Protein 6NG3 (pdb70)

Solvent-accessible surface area: 11512 Å² total; per-residue (Å²): 72,51,0,38,19,51,34,34,108,94,64,82,113,6,7,1,23,1,27,0,120,6,149,112,166,28,6,66,0,2,6,0,0,0,1,55,79,100,83,12,56,5,29,7,148,58,22,83,94,85,55,126,50,148,149,194,83,54,10,94,4,76,47,65,8,75,113,12,44,92,147,41,36,18,52,1,10,0,0,0,64,0,97,175,56,16,23,14,1,5,0,35,38,2,30,2,100,63,124,133,55,78,43,66,46,35,204,160,39,142,152,28,26,29,100,45,89,118,56,35,0,0,44,0,10,42,0,28,63,11,81,112,46,8,28,130,108,39,5,0,10,0,52,37,5,68,141,43,28,31,0,63,101,33,4,27,69,71,167,18,66,131,9,94,162,23,70,112,94,91,8,13,105,47,65,99,124,46,56,134,50,80,32,8,60,12,14,26,22,119,88,78,125,44,84,70,147,169,46,40,18,17,167

Foldseek 3Di:
DFWFWDWDCDQQKIKIKIKDFDDPVLQAQKKKFKAWPDPQPDDNVRGPDMDHDHPCTMDMDMDMDNHDDVVQFGKMWIKMAGPVQRKIFTYFIWGWQPPVIDIDRQVCEDPQWDDDVPDTAGFHHWQWEFPDQADRRTHTMTHGADPQFTGQGGGHHHHGHGADQADVVQQWDFPADDDRNDHTDIDGHPPWHADVPCSPGTD

B-factor: mean 73.21, std 22.14, range [35.59, 136.02]

InterPro domains:
  IPR001368 TNFR/NGFR cysteine-rich region [PF00020] (78-119)
  IPR001368 TNFR/NGFR cysteine-rich region [PS00652] (78-119)
  IPR001368 TNFR/NGFR cysteine-rich region [PS50050] (41-75)
  IPR001368 TNFR/NGFR cysteine-rich region [PS50050] (77-119)
  IPR001368 TNFR/NGFR cysteine-rich region [SM00208] (42-75)
  IPR001368 TNFR/NGFR cysteine-rich region [SM00208] (78-119)
  IPR001368 TNFR/NGFR cysteine-rich region [SM00208] (121-162)
  IPR022332 Tumour necrosis factor receptor 14 [PR01965] (1-15)
  IPR022332 Tumour necrosis factor receptor 14 [PR01965] (60-74)
  IPR022332 Tumour necrosis factor receptor 14 [PR01965] (82-96)
  IPR022332 Tumour necrosis factor receptor 14 [PR01965] (126-138)
  IPR034031 Tumor necrosis factor receptor 14/UL144, N-terminal [cd10582] (42-142)

GO terms:
  GO:0042130 negative regulation of T cell proliferation (P, IDA)
  GO:0048018 receptor ligand activity (F, IDA)
  GO:0005886 plasma membrane (C, IDA)
  GO:1905675 negative regulation of adaptive immune memory response (P, IDA)
  GO:0031295 T cell costimulation (P, IDA)
  GO:0005886 plasma membrane (C, EXP)
  GO:0005515 protein binding (F, IPI)
  GO:0005031 tumor necrosis factor receptor activity (F, TAS)
  GO:0006955 immune response (P, TAS)
  GO:0007166 cell surface receptor signaling pathway (P, TAS)
  GO:0005886 plasma membrane (C, TAS)
  GO:0002846 regulation of T cell tolerance induction to tumor cell (P, IDA)
  GO:0070372 regulation of ERK1 and ERK2 cascade (P, IDA)
  GO:0005886 plasma membrane (C, IPI)
  GO:0031625 ubiquitin protein ligase binding (F, IPI)
  GO:0019955 cytokine binding (F, IPI)

Structure (mmCIF, N/CA/C/O backbone):
data_6NG3
#
_entry.id   6NG3
#
_cell.length_a   87.930
_cell.length_b   87.930
_cell.length_c   157.698
_cell.angle_alpha   90.00
_cell.angle_beta   90.00
_cell.angle_gamma   90.00
#
_symmetry.space_group_name_H-M   'I 41 2 2'
#
loop_
_entity.id
_entity.type
_entity.pdbx_description
1 polymer 'CD160 antigen,Tumor necrosis factor receptor superfamily member 14'
2 branched beta-D-mannopyranose-(1-3)-beta-D-mannopyranose-(1-4)-2-acetamido-2-deoxy-beta-D-glucopyranose-(1-4)-2-acetamido-2-deoxy-beta-D-glucopyranose
3 branched 2-acetamido-2-deoxy-beta-D-glucopyranose-(1-4)-2-acetamido-2-deoxy-beta-D-glucopyranose
4 non-polymer 'MAGNESIUM ION'
#
loop_
_atom_site.group_PDB
_atom_site.id
_atom_site.type_symbol
_atom_site.label_atom_id
_atom_site.label_alt_id
_atom_site.label_comp_id
_atom_site.label_asym_id
_atom_site.label_entity_id
_atom_site.label_seq_id
_atom_site.pdbx_PDB_ins_code
_atom_site.Cartn_x
_atom_site.Cartn_y
_atom_site.Cartn_z
_atom_site.occupancy
_atom_site.B_iso_or_equiv
_atom_site.auth_seq_id
_atom_site.auth_comp_id
_atom_site.auth_asym_id
_atom_site.auth_atom_id
_atom_site.pdbx_PDB_model_num
ATOM 1 N N . ILE A 1 1 ? -47.014 -31.250 4.425 1.00 57.70 27 ILE A N 1
ATOM 2 C CA . ILE A 1 1 ? -46.359 -29.950 4.808 1.00 58.59 27 ILE A CA 1
ATOM 3 C C . ILE A 1 1 ? -47.023 -28.768 4.082 1.00 54.82 27 ILE A C 1
ATOM 4 O O . ILE A 1 1 ? -47.206 -28.785 2.871 1.00 48.92 27 ILE A O 1
ATOM 9 N N . ASN A 1 2 ? -47.414 -27.759 4.850 1.00 55.41 28 ASN A N 1
ATOM 10 C CA . ASN A 1 2 ? -47.947 -26.530 4.308 1.00 52.60 28 ASN A CA 1
ATOM 11 C C . ASN A 1 2 ? -47.814 -25.389 5.293 1.00 48.26 28 ASN A C 1
ATOM 12 O O . ASN A 1 2 ? -47.459 -25.597 6.435 1.00 48.20 28 ASN A O 1
ATOM 17 N N . ILE A 1 3 ? -48.108 -24.179 4.826 1.00 46.84 29 ILE A N 1
ATOM 18 C CA . ILE A 1 3 ? -48.083 -22.977 5.647 1.00 41.46 29 ILE A CA 1
ATOM 19 C C . ILE A 1 3 ? -49.237 -22.074 5.292 1.00 39.75 29 ILE A C 1
ATOM 20 O O . ILE A 1 3 ? -49.560 -21.905 4.139 1.00 37.45 29 ILE A O 1
ATOM 25 N N . THR A 1 4 ? -49.862 -21.485 6.301 1.00 43.39 30 THR A N 1
ATOM 26 C CA . THR A 1 4 ? -50.983 -20.579 6.070 1.00 48.66 30 THR A CA 1
ATOM 27 C C . THR A 1 4 ? -50.890 -19.459 7.056 1.00 49.96 30 THR A C 1
ATOM 28 O O . THR A 1 4 ? -50.325 -19.647 8.127 1.00 55.01 30 THR A O 1
ATOM 32 N N . SER A 1 5 ? -51.395 -18.297 6.643 1.00 52.07 31 SER A N 1
ATOM 33 C CA . SER A 1 5 ? -51.380 -17.041 7.413 1.00 55.79 31 SER A CA 1
ATOM 34 C C . SER A 1 5 ? -52.834 -16.630 7.639 1.00 58.19 31 SER A C 1
ATOM 35 O O . SER A 1 5 ? -53.678 -16.831 6.788 1.00 60.39 31 SER A O 1
ATOM 38 N N . SER A 1 6 ? -53.143 -16.052 8.781 1.00 62.65 32 SER A N 1
ATOM 39 C CA . SER A 1 6 ? -54.498 -15.566 9.022 1.00 63.50 32 SER A CA 1
ATOM 40 C C . SER A 1 6 ? -54.426 -14.594 10.167 1.00 66.54 32 SER A C 1
ATOM 41 O O . SER A 1 6 ? -53.353 -14.424 10.734 1.00 70.41 32 SER A O 1
ATOM 44 N N . ALA A 1 7 ? -55.546 -13.949 10.496 1.00 71.58 33 ALA A N 1
ATOM 45 C CA . ALA A 1 7 ? -55.564 -12.969 11.587 1.00 75.36 33 ALA A CA 1
ATOM 46 C C . ALA A 1 7 ? -56.861 -12.919 12.362 1.00 74.10 33 ALA A C 1
ATOM 47 O O . ALA A 1 7 ? -57.921 -13.243 11.843 1.00 77.49 33 A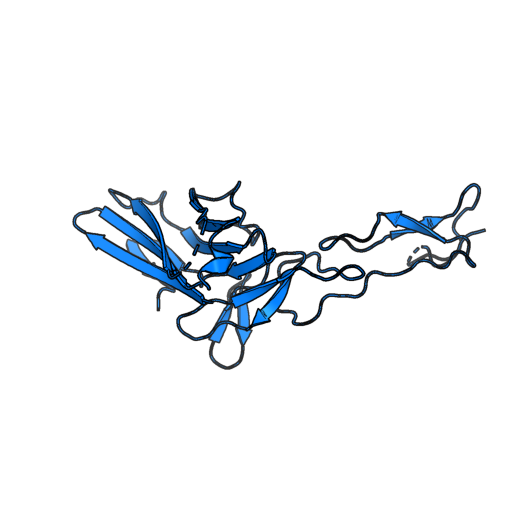LA A O 1
ATOM 49 N N . SER A 1 8 ? -56.744 -12.499 13.617 1.00 78.64 34 SER A N 1
ATOM 50 C CA . SER A 1 8 ? -57.867 -12.415 14.538 1.00 77.99 34 SER A CA 1
ATOM 51 C C . SER A 1 8 ? -57.752 -11.106 15.300 1.00 81.15 34 SER A C 1
ATOM 52 O O . SER A 1 8 ? -56.688 -10.780 15.847 1.00 72.83 34 SER A O 1
ATOM 55 N N . GLN A 1 9 ? -58.855 -10.370 15.312 1.00 90.19 35 GLN A N 1
ATOM 56 C CA . GLN A 1 9 ? -58.991 -9.133 16.059 1.00 98.68 35 GLN A CA 1
ATOM 57 C C . GLN A 1 9 ? -59.804 -9.504 17.293 1.00 96.54 35 GLN A C 1
ATOM 58 O O . GLN A 1 9 ? -60.867 -10.106 17.164 1.00 98.68 35 GLN A O 1
ATOM 64 N N . GLU A 1 10 ? -59.266 -9.204 18.477 1.00 103.72 36 GLU A N 1
ATOM 65 C CA . GLU A 1 10 ? -59.929 -9.478 19.766 1.00 108.12 36 GLU A CA 1
ATOM 66 C C . GLU A 1 10 ? -59.723 -8.279 20.694 1.00 112.00 36 GLU A C 1
ATOM 67 O O . GLU A 1 10 ? -58.625 -8.071 21.193 1.00 111.13 36 GLU A O 1
ATOM 73 N N . GLY A 1 11 ? -60.784 -7.505 20.930 1.00 109.07 37 GLY A N 1
ATOM 74 C CA . GLY A 1 11 ? -60.657 -6.188 21.566 1.00 100.54 37 GLY A CA 1
ATOM 75 C C . GLY A 1 11 ? -60.074 -5.218 20.547 1.00 100.28 37 GLY A C 1
ATOM 76 O O . GLY A 1 11 ? -60.399 -5.311 19.355 1.00 80.04 37 GLY A O 1
ATOM 77 N N . THR A 1 12 ? -59.233 -4.288 21.017 1.00 105.86 38 THR A N 1
ATOM 78 C CA . THR A 1 12 ? -58.376 -3.436 20.135 1.00 112.66 38 THR A CA 1
ATOM 79 C C . THR A 1 12 ? -57.134 -4.205 19.565 1.00 110.18 38 THR A C 1
ATOM 80 O O . THR A 1 12 ? -56.510 -3.778 18.554 1.00 88.72 38 THR A O 1
ATOM 84 N N . ARG A 1 13 ? -56.800 -5.324 20.236 1.00 106.45 39 ARG A N 1
ATOM 85 C CA . ARG A 1 13 ? -55.722 -6.249 19.849 1.00 98.94 39 ARG A CA 1
ATOM 86 C C . ARG A 1 13 ? -55.956 -6.813 18.464 1.00 91.32 39 ARG A C 1
ATOM 87 O O . ARG A 1 13 ? -57.099 -7.117 18.098 1.00 86.77 39 ARG A O 1
ATOM 95 N N . LEU A 1 14 ? -54.872 -6.938 17.705 1.00 76.97 40 LEU A N 1
ATOM 96 C CA . LEU A 1 14 ? -54.895 -7.677 16.466 1.00 73.29 40 LEU A CA 1
ATOM 97 C C . LEU A 1 14 ? -53.835 -8.772 16.524 1.00 72.29 40 LEU A C 1
ATOM 98 O O . LEU A 1 14 ? -52.651 -8.481 16.789 1.00 71.43 40 LEU A O 1
ATOM 103 N N . ASN A 1 15 ? -54.263 -10.015 16.263 1.00 62.17 41 ASN A N 1
ATOM 104 C CA . ASN A 1 15 ? -53.351 -11.161 16.222 1.00 59.68 41 ASN A CA 1
ATOM 105 C C . ASN A 1 15 ? -53.054 -11.660 14.834 1.00 53.13 41 ASN A C 1
ATOM 106 O O . ASN A 1 15 ? -53.956 -11.961 14.069 1.00 44.84 41 ASN A O 1
ATOM 111 N N . LEU A 1 16 ? -51.771 -11.721 14.511 1.00 53.74 42 LEU A N 1
ATOM 112 C CA . LEU A 1 16 ? -51.320 -12.280 13.237 1.00 54.34 42 LEU A CA 1
ATOM 113 C C . LEU A 1 16 ? -50.821 -13.708 13.479 1.00 52.95 42 LEU A C 1
ATOM 114 O O . LEU A 1 16 ? -49.994 -13.957 14.351 1.00 52.09 42 LEU A O 1
ATOM 119 N N . ILE A 1 17 ? -51.329 -14.637 12.689 1.00 54.06 43 ILE A N 1
ATOM 120 C CA . ILE A 1 17 ? -51.148 -16.063 12.931 1.00 53.01 43 ILE A CA 1
ATOM 121 C C . ILE A 1 17 ? -50.489 -16.755 11.717 1.00 49.03 43 ILE A C 1
ATOM 122 O O . ILE A 1 17 ? -51.031 -16.741 10.611 1.00 45.42 43 ILE A O 1
ATOM 127 N N . CYS A 1 18 ? -49.307 -17.318 11.938 1.00 43.44 44 CYS A N 1
ATOM 128 C CA . CYS A 1 18 ? -48.656 -18.174 10.966 1.00 47.89 44 CYS A CA 1
ATOM 129 C C . CYS A 1 18 ? -48.830 -19.643 11.415 1.00 43.69 44 CYS A C 1
ATOM 130 O O . CYS A 1 18 ? -48.458 -19.994 12.517 1.00 39.55 44 CYS A O 1
ATOM 133 N N . THR A 1 19 ? -49.419 -20.486 10.578 1.00 40.99 45 THR A N 1
ATOM 134 C CA . THR A 1 19 ? -49.750 -21.869 10.965 1.00 42.51 45 THR A CA 1
ATOM 135 C C . THR A 1 19 ? -49.073 -22.846 10.033 1.00 39.43 45 THR A C 1
ATOM 136 O O . THR A 1 19 ? -49.238 -22.758 8.842 1.00 36.55 45 THR A O 1
ATOM 140 N N . VAL A 1 20 ? -48.343 -23.809 10.556 1.00 42.63 46 VAL A N 1
ATOM 141 C CA . VAL A 1 20 ? -47.621 -24.727 9.669 1.00 46.89 46 VAL A CA 1
ATOM 142 C C . VAL A 1 20 ? -47.866 -26.156 10.040 1.00 44.04 46 VAL A C 1
ATOM 143 O O . VAL A 1 20 ? -47.603 -26.541 11.150 1.00 50.77 46 VAL A O 1
ATOM 147 N N . TRP A 1 21 ? -48.297 -26.951 9.088 1.00 46.65 47 TRP A N 1
ATOM 148 C CA . TRP A 1 21 ? -48.439 -28.400 9.281 1.00 50.52 47 TRP A CA 1
ATOM 149 C C . TRP A 1 21 ? -47.206 -29.057 8.758 1.00 52.05 47 TRP A C 1
ATOM 150 O O . TRP A 1 21 ? -46.811 -28.761 7.666 1.00 53.20 47 TRP A O 1
ATOM 161 N N . HIS A 1 22 ? -46.565 -29.905 9.550 1.00 59.10 48 HIS A N 1
ATOM 162 C CA . HIS A 1 22 ? -45.327 -30.596 9.121 1.00 62.83 48 HIS A CA 1
ATOM 163 C C . HIS A 1 22 ? -45.280 -31.984 9.723 1.00 64.88 48 HIS A C 1
ATOM 164 O O . HIS A 1 22 ? -45.841 -32.219 10.779 1.00 61.20 48 HIS A O 1
ATOM 171 N N . LYS A 1 23 ? -44.587 -32.891 9.053 1.00 74.38 49 LYS A N 1
ATOM 172 C CA . LYS A 1 23 ? -44.496 -34.266 9.522 1.00 81.77 49 LYS A CA 1
ATOM 173 C C . LYS A 1 23 ? -43.769 -34.297 10.840 1.00 82.93 49 LYS A C 1
ATOM 174 O O . LYS A 1 23 ? -42.777 -33.632 11.008 1.00 72.32 49 LYS A O 1
ATOM 180 N N . LYS A 1 24 ? -44.294 -35.085 11.765 1.00 91.71 50 LYS A N 1
ATOM 181 C CA . LYS A 1 24 ? -43.919 -35.028 13.185 1.00 92.31 50 LYS A CA 1
ATOM 182 C C . LYS A 1 24 ? -42.449 -35.195 13.443 1.00 93.27 50 LYS A C 1
ATOM 183 O O . LYS A 1 24 ? -41.911 -34.582 14.366 1.00 82.51 50 LYS A O 1
ATOM 189 N N . GLU A 1 25 ? -41.806 -36.049 12.653 1.00 103.30 51 GLU A N 1
ATOM 190 C CA . GLU A 1 25 ? -40.386 -36.310 12.859 1.00 108.77 51 GLU A CA 1
ATOM 191 C C . GLU A 1 25 ? -39.523 -35.297 12.073 1.00 96.37 51 GLU A C 1
ATOM 192 O O . GLU A 1 25 ? -38.312 -35.361 12.066 1.00 91.11 51 GLU A O 1
ATOM 198 N N . GLU A 1 26 ? -40.183 -34.326 11.466 1.00 97.30 52 GLU A N 1
ATOM 199 C CA . GLU A 1 26 ? -39.563 -33.100 10.978 1.00 94.68 52 GLU A CA 1
ATOM 200 C C . GLU A 1 26 ? -39.544 -32.005 12.041 1.00 94.67 52 GLU A C 1
ATOM 201 O O . GLU A 1 26 ? -38.888 -30.986 11.871 1.00 93.38 52 GLU A O 1
ATOM 207 N N . ALA A 1 27 ? -40.290 -32.190 13.122 1.00 103.41 53 ALA A N 1
ATOM 208 C CA . ALA A 1 27 ? -40.503 -31.124 14.100 1.00 104.14 53 ALA A CA 1
ATOM 209 C C . ALA A 1 27 ? -39.216 -30.663 14.736 1.00 104.08 53 ALA A C 1
ATOM 210 O O . ALA A 1 27 ? -39.010 -29.466 14.932 1.00 105.70 53 ALA A O 1
ATOM 212 N N . GLU A 1 28 ? -38.360 -31.615 15.071 1.00 99.01 54 GLU A N 1
ATOM 213 C CA . GLU A 1 28 ? -37.080 -31.278 15.644 1.00 93.33 54 GLU A CA 1
ATOM 214 C C . GLU A 1 28 ? -36.353 -30.432 14.568 1.00 97.16 54 GLU A C 1
ATOM 215 O O . GLU A 1 28 ? -36.382 -30.786 13.385 1.00 109.16 54 GLU A O 1
ATOM 221 N N . GLY A 1 29 ? -35.739 -29.314 14.969 1.00 88.75 55 GLY A N 1
ATOM 222 C CA . GLY A 1 29 ? -35.078 -28.389 14.024 1.00 85.98 55 GLY A CA 1
ATOM 223 C C . GLY A 1 29 ? -35.901 -27.259 13.385 1.00 79.75 55 GLY A C 1
ATOM 224 O O . GLY A 1 29 ? -35.329 -26.381 12.716 1.00 78.80 55 GLY A O 1
ATOM 225 N N . PHE A 1 30 ? -37.218 -27.247 13.625 1.00 69.07 56 PHE A N 1
ATOM 226 C CA . PHE A 1 30 ? -38.175 -26.381 12.904 1.00 58.53 56 PHE A CA 1
ATOM 227 C C . PHE A 1 30 ? -38.350 -24.932 13.412 1.00 49.46 56 PHE A C 1
ATOM 228 O O . PHE A 1 30 ? -38.564 -24.686 14.576 1.00 46.71 56 PHE A O 1
ATOM 236 N N . VAL A 1 31 ? -38.287 -23.984 12.497 1.00 44.07 57 VAL A N 1
ATOM 237 C CA . VAL A 1 31 ? -38.477 -22.589 12.813 1.00 44.05 57 VAL A CA 1
ATOM 238 C C . VAL A 1 31 ? -39.587 -21.973 11.985 1.00 41.22 57 VAL A C 1
ATOM 239 O O . VAL A 1 31 ? -39.701 -22.237 10.813 1.00 41.21 57 VAL A O 1
ATOM 243 N N . VAL A 1 32 ? -40.388 -21.135 12.610 1.00 40.51 58 VAL A N 1
ATOM 244 C CA . VAL A 1 32 ? -41.410 -20.380 11.912 1.00 43.56 58 VAL A CA 1
ATOM 245 C C . VAL A 1 32 ? -41.175 -18.945 12.324 1.00 44.00 58 VAL A C 1
ATOM 246 O O . VAL A 1 32 ? -40.770 -18.688 13.433 1.00 47.75 58 VAL A O 1
ATOM 250 N N . PHE A 1 33 ? -41.339 -18.011 11.407 1.00 45.18 59 PHE A N 1
ATOM 251 C CA . PHE A 1 33 ? -40.934 -16.633 11.675 1.00 46.82 59 PHE A CA 1
ATOM 252 C C . PHE A 1 33 ? -41.691 -15.669 10.761 1.00 46.86 59 PHE A C 1
ATOM 253 O O . PHE A 1 33 ? -41.915 -15.940 9.591 1.00 47.06 59 PHE A O 1
ATOM 261 N N . LEU A 1 34 ? -42.102 -14.551 11.337 1.00 48.24 60 LEU A N 1
ATOM 262 C CA . LEU A 1 34 ? -42.891 -13.543 10.651 1.00 48.99 60 LEU A CA 1
ATOM 263 C C . LEU A 1 34 ? -41.973 -12.372 10.411 1.00 49.95 60 LEU A C 1
ATOM 264 O O . LEU A 1 34 ? -41.329 -11.878 11.347 1.00 50.76 60 LEU A O 1
ATOM 269 N N . CYS A 1 35 ? -41.877 -11.929 9.168 1.00 50.94 61 CYS A N 1
ATOM 270 C CA . CYS A 1 35 ? -41.151 -10.706 8.916 1.00 53.74 61 CYS A CA 1
ATOM 271 C C . CYS A 1 35 ? -42.039 -9.689 8.276 1.00 56.26 61 CYS A C 1
ATOM 272 O O . CYS A 1 35 ? -43.039 -10.030 7.670 1.00 53.01 61 CYS A O 1
ATOM 275 N N . LYS A 1 36 ? -41.647 -8.420 8.441 1.00 68.96 62 LYS A N 1
ATOM 276 C CA . LYS A 1 36 ? -42.385 -7.257 7.919 1.00 63.61 62 LYS A CA 1
ATOM 277 C C . LYS A 1 36 ? -41.504 -6.446 6.993 1.00 58.58 62 LYS A C 1
ATOM 278 O O . LYS A 1 36 ? -40.404 -6.092 7.363 1.00 64.02 62 LYS A O 1
ATOM 284 N N . ASP A 1 37 ? -42.020 -6.163 5.798 1.00 64.19 63 ASP A N 1
ATOM 285 C CA . ASP A 1 37 ? -41.360 -5.355 4.753 1.00 63.79 63 ASP A CA 1
ATOM 286 C C . ASP A 1 37 ? -39.928 -5.776 4.484 1.00 69.51 63 ASP A C 1
ATOM 287 O O . ASP A 1 37 ? -39.012 -4.956 4.486 1.00 72.78 63 ASP A O 1
ATOM 292 N N . ARG A 1 38 ? -39.732 -7.066 4.268 1.00 76.87 64 ARG A N 1
ATOM 293 C CA . ARG A 1 38 ? -38.465 -7.520 3.754 1.00 85.88 64 ARG A CA 1
ATOM 294 C C . ARG A 1 38 ? -38.454 -7.331 2.241 1.00 97.29 64 ARG A C 1
ATOM 295 O O . ARG A 1 38 ? -39.467 -7.011 1.610 1.00 94.14 64 ARG A O 1
ATOM 303 N N . SER A 1 39 ? -37.270 -7.517 1.682 1.00 112.57 65 SER A N 1
ATOM 304 C CA . SER A 1 39 ? -37.059 -7.572 0.244 1.00 110.74 65 SER A CA 1
ATOM 305 C C . SER A 1 39 ? -36.762 -9.043 -0.129 1.00 119.24 65 SER A C 1
ATOM 306 O O . SER A 1 39 ? -35.770 -9.334 -0.792 1.00 125.18 65 SER A O 1
ATOM 309 N N . GLY A 1 40 ? -37.619 -9.968 0.324 1.00 115.81 66 GLY A N 1
ATOM 310 C CA . GLY A 1 40 ? -37.435 -11.415 0.075 1.00 115.37 66 GLY A CA 1
ATOM 311 C C . GLY A 1 40 ? -36.277 -12.093 0.790 1.00 111.62 66 GLY A C 1
ATOM 312 O O . GLY A 1 40 ? -35.820 -13.184 0.427 1.00 103.88 66 GLY A O 1
ATOM 313 N N . ASP A 1 41 ? -35.809 -11.447 1.831 1.00 113.10 67 ASP A N 1
ATOM 314 C CA . ASP A 1 41 ? -34.769 -12.002 2.653 1.00 115.81 67 ASP A CA 1
ATOM 315 C C . ASP A 1 41 ? -35.386 -12.027 4.027 1.00 105.04 67 ASP A C 1
ATOM 316 O O . ASP A 1 41 ? -34.870 -11.421 4.972 1.00 111.53 67 ASP A O 1
ATOM 321 N N . CYS A 1 42 ? -36.535 -12.704 4.117 1.00 83.85 68 CYS A N 1
ATOM 322 C CA . CYS A 1 42 ? -37.015 -13.124 5.406 1.00 82.88 68 CYS A CA 1
ATOM 323 C C . CYS A 1 42 ? -36.019 -14.101 5.937 1.00 71.06 68 CYS A C 1
ATOM 324 O O . CYS A 1 42 ? -35.735 -15.091 5.288 1.00 71.58 68 CYS A O 1
ATOM 327 N N . SER A 1 43 ? -35.448 -13.801 7.084 1.00 62.03 69 SER A N 1
ATOM 328 C CA . SER A 1 43 ? -34.720 -14.799 7.809 1.00 61.77 69 SER A CA 1
ATOM 329 C C . SER A 1 43 ? -35.184 -14.709 9.239 1.00 54.11 69 SER A C 1
ATOM 330 O O . SER A 1 43 ? -35.783 -13.718 9.633 1.00 51.36 69 SER A O 1
ATOM 333 N N . PRO A 1 44 ? -34.931 -15.748 10.026 1.00 54.38 70 PRO A N 1
ATOM 334 C CA . PRO A 1 44 ? -35.178 -15.611 11.454 1.00 56.94 70 PRO A CA 1
ATOM 335 C C . PRO A 1 44 ? -34.533 -14.399 12.067 1.00 58.38 70 PRO A C 1
ATOM 336 O O . PRO A 1 44 ? -35.194 -13.650 12.786 1.00 64.12 70 PRO A O 1
ATOM 340 N N . GLU A 1 45 ? -33.287 -14.160 11.693 1.00 65.16 71 GLU A N 1
ATOM 341 C CA . GLU A 1 45 ? -32.502 -13.054 12.238 1.00 70.62 71 GLU A CA 1
ATOM 342 C C . GLU A 1 45 ? -33.122 -11.697 11.963 1.00 68.91 71 GLU A C 1
ATOM 343 O O . GLU A 1 45 ? -32.860 -10.746 12.697 1.00 73.82 71 GLU A O 1
ATOM 349 N N . THR A 1 46 ? -33.937 -11.613 10.914 1.00 65.77 72 THR A N 1
ATOM 350 C CA . THR A 1 46 ? -34.599 -10.374 10.530 1.00 62.50 72 THR A CA 1
ATOM 351 C C . THR A 1 46 ? -36.101 -10.330 10.843 1.00 56.70 72 THR A C 1
ATOM 352 O O . THR A 1 46 ? -36.775 -9.358 10.497 1.00 52.68 72 THR A O 1
ATOM 356 N N . SER A 1 47 ? -36.611 -11.333 11.552 1.00 51.93 73 SER A N 1
ATOM 357 C CA . SER A 1 47 ? -38.057 -11.470 11.744 1.00 52.40 73 SER A CA 1
ATOM 358 C C . SER A 1 47 ? -38.554 -10.622 12.919 1.00 53.10 73 SER A C 1
ATOM 359 O O . SER A 1 47 ? -37.790 -10.310 13.833 1.00 61.09 73 SER A O 1
ATOM 362 N N . LEU A 1 48 ? -39.812 -10.206 12.862 1.00 51.68 74 LEU A N 1
ATOM 363 C CA . LEU A 1 48 ? -40.454 -9.553 13.986 1.00 51.18 74 LEU A CA 1
ATOM 364 C C . LEU A 1 48 ? -40.411 -10.490 15.186 1.00 53.97 74 LEU A C 1
ATOM 365 O O . LEU A 1 48 ? -39.930 -10.131 16.258 1.00 54.54 74 LEU A O 1
ATOM 370 N N . LYS A 1 49 ? -40.891 -11.708 14.975 1.00 58.91 75 LYS A N 1
ATOM 371 C CA . LYS A 1 49 ? -40.905 -12.741 15.996 1.00 57.07 75 LYS A CA 1
ATOM 372 C C . LYS A 1 49 ? -40.468 -14.034 15.338 1.00 55.18 75 LYS A C 1
ATOM 373 O O . LYS A 1 49 ? -40.502 -14.142 14.125 1.00 56.08 75 LYS A O 1
ATOM 379 N N . GLN A 1 50 ? -40.023 -14.988 16.146 1.00 53.93 76 GLN A N 1
ATOM 380 C CA . GLN A 1 50 ? -39.755 -16.348 15.691 1.00 54.85 76 GLN A CA 1
ATOM 381 C C . GLN A 1 50 ? -39.934 -17.357 16.792 1.00 52.25 76 GLN A C 1
ATOM 382 O O . GLN A 1 50 ? -39.862 -17.038 17.974 1.00 53.96 76 GLN A O 1
ATOM 388 N N . LEU A 1 51 ? -40.109 -18.595 16.357 1.00 50.46 77 LEU A N 1
ATOM 389 C CA . LEU A 1 51 ? -40.478 -19.710 17.196 1.00 50.66 77 LEU A CA 1
ATOM 390 C C . LEU A 1 51 ? -39.637 -20.878 16.751 1.00 51.56 77 LEU A C 1
ATOM 391 O O . LEU A 1 51 ? -39.666 -21.186 15.569 1.00 58.64 77 LEU A O 1
ATOM 396 N N . ARG A 1 52 ? -38.888 -21.507 17.659 1.00 48.81 78 ARG A N 1
ATOM 397 C CA . ARG A 1 52 ? -38.018 -22.632 17.309 1.00 54.70 78 ARG A CA 1
ATOM 398 C C . ARG A 1 52 ? -38.369 -23.854 18.144 1.00 55.39 78 ARG A C 1
ATOM 399 O O . ARG A 1 52 ? -38.545 -23.750 19.344 1.00 53.55 78 ARG A O 1
ATOM 407 N N . LEU A 1 53 ? -38.453 -25.027 17.515 1.00 61.68 79 LEU A N 1
ATOM 408 C CA . LEU A 1 53 ? -38.927 -26.219 18.233 1.00 66.32 79 LEU A CA 1
ATOM 409 C C . LEU A 1 53 ? -38.095 -27.432 18.055 1.00 67.19 79 LEU A C 1
ATOM 410 O O . LEU A 1 53 ? -37.475 -27.620 17.021 1.00 69.91 79 LEU A O 1
ATOM 415 N N . LYS A 1 54 ? -38.155 -28.272 19.085 1.00 69.23 80 LYS A N 1
ATOM 416 C CA . LYS A 1 54 ? -37.508 -29.556 19.112 1.00 68.22 80 LYS A CA 1
ATOM 417 C C . LYS A 1 54 ? -38.446 -30.524 19.776 1.00 69.92 80 LYS A C 1
ATOM 418 O O . LYS A 1 54 ? -39.012 -30.205 20.813 1.00 70.00 80 LYS A O 1
ATOM 424 N N . ARG A 1 55 ? -38.607 -31.695 19.172 1.00 72.22 81 ARG A N 1
ATOM 425 C CA . ARG A 1 55 ? -39.436 -32.775 19.706 1.00 72.97 81 ARG A CA 1
ATOM 426 C C . ARG A 1 55 ? -38.560 -33.993 19.616 1.00 83.41 81 ARG A C 1
ATOM 427 O O . ARG A 1 55 ? -38.048 -34.264 18.535 1.00 97.06 81 ARG A O 1
ATOM 435 N N . ASP A 1 56 ? -38.366 -34.731 20.709 1.00 93.32 82 ASP A N 1
ATOM 436 C CA . ASP A 1 56 ? -37.683 -36.047 20.646 1.00 88.83 82 ASP A CA 1
ATOM 437 C C . ASP A 1 56 ? -37.445 -36.648 22.035 1.00 86.73 82 ASP A C 1
ATOM 438 O O . ASP A 1 56 ? -36.387 -37.232 22.317 1.00 86.63 82 ASP A O 1
ATOM 443 N N . ILE A 1 65 ? -48.280 -32.272 15.185 1.00 68.84 91 ILE A N 1
ATOM 444 C CA . ILE A 1 65 ? -47.978 -32.147 13.771 1.00 66.85 91 ILE A CA 1
ATOM 445 C C . ILE A 1 65 ? -48.191 -30.710 13.187 1.00 62.75 91 ILE A C 1
ATOM 446 O O . ILE A 1 65 ? -47.557 -30.378 12.194 1.00 65.36 91 ILE A O 1
ATOM 451 N N . SER A 1 66 ? -49.018 -29.847 13.794 1.00 56.98 92 SER A N 1
ATOM 452 C CA . SER A 1 66 ? -49.011 -28.375 13.454 1.00 49.50 92 SER A CA 1
ATOM 453 C C . SER A 1 66 ? -48.294 -27.465 14.441 1.00 46.11 92 SER A C 1
ATOM 454 O O . SER A 1 66 ? -48.308 -27.706 15.612 1.00 49.44 92 SER A O 1
ATOM 457 N N . SER A 1 67 ? -47.719 -26.383 13.952 1.00 51.19 93 SER A N 1
ATOM 458 C CA . SER A 1 67 ? -47.046 -25.367 14.786 1.00 54.24 93 SER A CA 1
ATOM 459 C C . SER A 1 67 ? -47.494 -23.994 14.333 1.00 53.98 93 SER A C 1
ATOM 460 O O . SER A 1 67 ? -47.635 -23.746 13.135 1.00 57.95 93 SER A O 1
ATOM 463 N N . GLN A 1 68 ? -47.696 -23.114 15.295 1.00 51.73 94 GLN A N 1
ATOM 464 C CA . GLN A 1 68 ? -48.394 -21.854 15.089 1.00 52.29 94 GLN A CA 1
ATOM 465 C C . GLN A 1 68 ? -47.665 -20.729 15.833 1.00 48.83 94 GLN A C 1
ATOM 466 O O . GLN A 1 68 ? -47.296 -20.868 16.953 1.00 43.26 94 GLN A O 1
ATOM 472 N N . LEU A 1 69 ? -47.402 -19.633 15.147 1.00 51.31 95 LEU A N 1
ATOM 473 C CA . LEU A 1 69 ? -46.747 -18.473 15.728 1.00 47.34 95 LEU A CA 1
ATOM 474 C C . LEU A 1 69 ? -47.804 -17.420 15.768 1.00 45.26 95 LEU A C 1
ATOM 475 O O . LEU A 1 69 ? -48.562 -17.265 14.827 1.00 48.70 95 LEU A O 1
ATOM 480 N N . MET A 1 70 ? -47.901 -16.724 16.876 1.00 47.86 96 MET A N 1
ATOM 481 C CA . MET A 1 70 ? -48.836 -15.635 16.950 1.00 50.46 96 MET A CA 1
ATOM 482 C C . MET A 1 70 ? -48.063 -14.379 17.303 1.00 48.14 96 MET A C 1
ATOM 483 O O . MET A 1 70 ? -47.081 -14.409 18.080 1.00 39.86 96 MET A O 1
ATOM 488 N N . PHE A 1 71 ? -48.454 -13.298 16.642 1.00 49.11 97 PHE A N 1
ATOM 489 C CA . PHE A 1 71 ? -47.880 -11.998 16.895 1.00 52.59 97 PHE A CA 1
ATOM 490 C C . PHE A 1 71 ? -49.031 -11.063 17.114 1.00 52.89 97 PHE A C 1
ATOM 491 O O . PHE A 1 71 ? -49.839 -10.822 16.197 1.00 51.39 97 PHE A O 1
ATOM 499 N N . THR A 1 72 ? -49.089 -10.575 18.355 1.00 61.76 98 THR A N 1
ATOM 500 C CA . THR A 1 72 ? -50.149 -9.707 18.863 1.00 65.74 98 THR A CA 1
ATOM 501 C C . THR A 1 72 ? -49.736 -8.237 18.884 1.00 64.05 98 THR A C 1
ATOM 502 O O . THR A 1 72 ? -48.677 -7.887 19.411 1.00 62.76 98 THR A O 1
ATOM 506 N N . ILE A 1 73 ? -50.602 -7.412 18.295 1.00 61.61 99 ILE A N 1
ATOM 507 C CA . ILE A 1 73 ? -50.512 -5.956 18.318 1.00 64.59 99 ILE A CA 1
ATOM 508 C C . ILE A 1 73 ? -51.678 -5.405 19.118 1.00 61.27 99 ILE A C 1
ATOM 509 O O . ILE A 1 73 ? -52.820 -5.456 18.640 1.00 54.98 99 ILE A O 1
ATOM 514 N N . SER A 1 74 ? -51.397 -4.845 20.294 1.00 67.26 100 SER A N 1
ATOM 515 C CA . SER A 1 74 ? -52.460 -4.337 21.204 1.00 72.08 100 SER A CA 1
ATOM 516 C C . SER A 1 74 ? -53.283 -3.258 20.553 1.00 75.93 100 SER A C 1
ATOM 517 O O . SER A 1 74 ? -54.494 -3.293 20.640 1.00 83.92 100 SER A O 1
ATOM 520 N N . GLN A 1 75 ? -52.625 -2.289 19.918 1.00 74.36 101 GLN A N 1
ATOM 521 C CA . GLN A 1 75 ? -53.338 -1.300 19.109 1.00 73.86 101 GLN A CA 1
ATOM 522 C C . GLN A 1 75 ? -52.6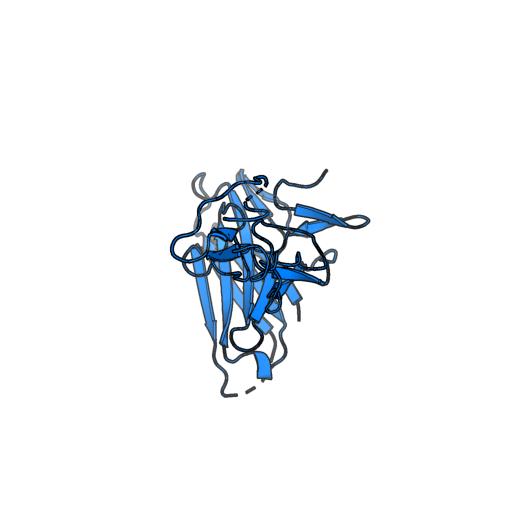24 -1.025 17.791 1.00 73.00 101 GLN A C 1
ATOM 523 O O . GLN A 1 75 ? -51.400 -0.806 17.760 1.00 73.63 101 GLN A O 1
ATOM 529 N N . VAL A 1 76 ? -53.408 -1.000 16.716 1.00 66.86 102 VAL A N 1
ATOM 530 C CA . VAL A 1 76 ? -52.856 -0.801 15.375 1.00 72.11 102 VAL A CA 1
ATOM 531 C C . VAL A 1 76 ? -52.618 0.711 15.075 1.00 72.35 102 VAL A C 1
ATOM 532 O O . VAL A 1 76 ? -53.489 1.541 15.280 1.00 82.53 102 VAL A O 1
ATOM 536 N N . THR A 1 77 ? -51.458 1.009 14.503 1.00 67.93 103 THR A N 1
ATOM 537 C CA . THR A 1 77 ? -50.924 2.334 14.311 1.00 61.92 103 THR A CA 1
ATOM 538 C C . THR A 1 77 ? -50.252 2.368 12.932 1.00 63.49 103 THR A C 1
ATOM 539 O O . THR A 1 77 ? -50.022 1.313 12.318 1.00 58.89 103 THR A O 1
ATOM 543 N N . PRO A 1 78 ? -49.877 3.573 12.450 1.00 66.76 104 PRO A N 1
ATOM 544 C CA . PRO A 1 78 ? -49.199 3.646 11.138 1.00 66.70 104 PRO A CA 1
ATOM 545 C C . PRO A 1 78 ? -47.834 2.965 11.159 1.00 65.25 104 PRO A C 1
ATOM 546 O O . PRO A 1 78 ? -47.228 2.707 10.114 1.00 67.24 104 PRO A O 1
ATOM 550 N N . LEU A 1 79 ? -47.355 2.690 12.357 1.00 62.55 105 LEU A N 1
ATOM 551 C CA . LEU A 1 79 ? -46.174 1.906 12.507 1.00 64.88 105 LEU A CA 1
ATOM 552 C C . LEU A 1 79 ? -46.369 0.461 12.048 1.00 66.46 105 LEU A C 1
ATOM 553 O O . LEU A 1 79 ? -45.439 -0.166 11.542 1.00 61.94 105 LEU A O 1
ATOM 558 N N . HIS A 1 80 ? -47.588 -0.045 12.207 1.00 68.99 106 HIS A N 1
ATOM 559 C CA . HIS A 1 80 ? -47.947 -1.394 11.768 1.00 69.15 106 HIS A CA 1
ATOM 560 C C . HIS A 1 80 ? -48.318 -1.519 10.288 1.00 68.94 106 HIS A C 1
ATOM 561 O O . HIS A 1 80 ? -48.378 -2.618 9.745 1.00 72.07 106 HIS A O 1
ATOM 568 N N . SER A 1 81 ? -48.522 -0.391 9.628 1.00 69.09 107 SER A N 1
ATOM 569 C CA . SER A 1 81 ? -48.788 -0.379 8.193 1.00 68.99 107 SER A CA 1
ATOM 570 C C . SER A 1 81 ? -47.613 -1.066 7.464 1.00 68.28 107 SER A C 1
ATOM 571 O O . SER A 1 81 ? -46.454 -0.779 7.765 1.00 77.81 107 SER A O 1
ATOM 574 N N . GLY A 1 82 ? -47.902 -2.001 6.562 1.00 62.73 108 GLY A N 1
ATOM 575 C CA . GLY A 1 82 ? -46.839 -2.684 5.798 1.00 58.24 108 GLY A CA 1
ATOM 576 C C . GLY A 1 82 ? -47.247 -4.008 5.181 1.00 56.93 108 GLY A C 1
ATOM 577 O O . GLY A 1 82 ? -48.374 -4.474 5.330 1.00 51.51 108 GLY A O 1
ATOM 578 N N . THR A 1 83 ? -46.308 -4.613 4.474 1.00 58.68 109 THR A N 1
ATOM 579 C CA . THR A 1 83 ? -46.473 -5.991 4.017 1.00 59.68 109 THR A CA 1
ATOM 580 C C . THR A 1 83 ? -45.741 -6.974 4.917 1.00 59.19 109 THR A C 1
ATOM 581 O O . THR A 1 83 ? -44.545 -6.807 5.197 1.00 47.94 109 THR A O 1
ATOM 585 N N . TYR A 1 84 ? -46.469 -8.015 5.318 1.00 58.02 110 TYR A N 1
ATOM 586 C CA . TYR A 1 84 ? -45.918 -9.116 6.100 1.00 59.69 110 TYR A CA 1
ATOM 587 C C . TYR A 1 84 ? -45.838 -10.448 5.323 1.00 59.23 110 TYR A C 1
ATOM 588 O O . TYR A 1 84 ? -46.564 -10.689 4.332 1.00 50.90 110 TYR A O 1
ATOM 597 N N . GLN A 1 85 ? -44.949 -11.310 5.807 1.00 54.41 111 GLN A N 1
ATOM 598 C CA . GLN A 1 85 ? -44.886 -12.681 5.347 1.00 53.04 111 GLN A CA 1
ATOM 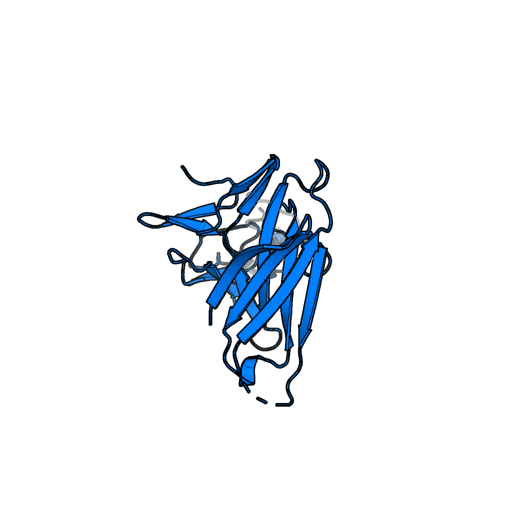599 C C . GLN A 1 85 ? -44.677 -13.633 6.498 1.00 49.60 111 GLN A C 1
ATOM 600 O O . GLN A 1 85 ? -43.834 -13.400 7.337 1.00 47.07 111 GLN A O 1
ATOM 606 N N . CYS A 1 86 ? -45.428 -14.729 6.502 1.00 52.53 112 CYS A N 1
ATOM 607 C CA . CYS A 1 86 ? -45.113 -15.868 7.362 1.00 48.76 112 CYS A CA 1
ATOM 608 C C . CYS A 1 86 ? -44.119 -16.754 6.652 1.00 44.98 112 CYS A C 1
ATOM 609 O O . CYS A 1 86 ? -44.320 -17.109 5.492 1.00 44.31 112 CYS A O 1
ATOM 612 N N . CYS A 1 87 ? -43.055 -17.137 7.331 1.00 43.81 113 CYS A N 1
ATOM 613 C CA . CYS A 1 87 ? -42.145 -18.139 6.782 1.00 42.42 113 CYS A CA 1
ATOM 614 C C . CYS A 1 87 ? -41.848 -19.211 7.788 1.00 41.15 113 CYS A C 1
ATOM 615 O O . CYS A 1 87 ? -41.991 -19.010 8.992 1.00 40.26 113 CYS A O 1
ATOM 618 N N . ALA A 1 88 ? -41.414 -20.348 7.294 1.00 39.62 114 ALA A N 1
ATOM 619 C CA . ALA A 1 88 ? -40.936 -21.403 8.178 1.00 41.51 114 ALA A CA 1
ATOM 620 C C . ALA A 1 88 ? -39.792 -22.128 7.515 1.00 42.40 114 ALA A C 1
ATOM 621 O O . ALA A 1 88 ? -39.666 -22.040 6.299 1.00 43.53 114 ALA A O 1
ATOM 623 N N . ARG A 1 89 ? -38.955 -22.828 8.276 1.00 42.73 115 ARG A N 1
ATOM 624 C CA . ARG A 1 89 ? -37.974 -23.725 7.652 1.00 47.60 115 ARG A CA 1
ATOM 625 C C . ARG A 1 89 ? -37.590 -24.882 8.533 1.00 45.61 115 ARG A C 1
ATOM 626 O O . ARG A 1 89 ? -37.566 -24.735 9.740 1.00 40.67 115 ARG A O 1
ATOM 634 N N . SER A 1 90 ? -37.297 -26.021 7.907 1.00 44.78 116 SER A N 1
ATOM 635 C CA . SER A 1 90 ? -36.822 -27.193 8.605 1.00 45.72 116 SER A CA 1
ATOM 636 C C . SER A 1 90 ? -35.317 -27.228 8.621 1.00 50.76 116 SER A C 1
ATOM 637 O O . SER A 1 90 ? -34.707 -27.171 7.571 1.00 58.55 116 SER A O 1
ATOM 640 N N . GLN A 1 91 ? -34.716 -27.371 9.800 1.00 62.12 117 GLN A N 1
ATOM 641 C CA . GLN A 1 91 ? -33.260 -27.439 9.890 1.00 72.30 117 GLN A CA 1
ATOM 642 C C . GLN A 1 91 ? -32.727 -28.789 9.441 1.00 71.89 117 GLN A C 1
ATOM 643 O O . GLN A 1 91 ? -31.710 -28.829 8.782 1.00 82.12 117 GLN A O 1
ATOM 649 N N . LYS A 1 92 ? -33.373 -29.894 9.780 1.00 76.64 118 LYS A N 1
ATOM 650 C CA . LYS A 1 92 ? -32.903 -31.160 9.233 1.00 82.57 118 LYS A CA 1
ATOM 651 C C . LYS A 1 92 ? -33.118 -31.149 7.711 1.00 88.00 118 LYS A C 1
ATOM 652 O O . LYS A 1 92 ? -32.154 -31.154 6.958 1.00 89.98 118 LYS A O 1
ATOM 658 N N . SER A 1 93 ? -34.370 -31.034 7.275 1.00 92.58 119 SER A N 1
ATOM 659 C CA . SER A 1 93 ? -34.720 -31.093 5.842 1.00 80.14 119 SER A CA 1
ATOM 660 C C . SER A 1 93 ? -34.125 -29.982 4.955 1.00 77.49 119 SER A C 1
ATOM 661 O O . SER A 1 93 ? -33.921 -30.202 3.778 1.00 92.72 119 SER A O 1
ATOM 664 N N . GLY A 1 94 ? -33.890 -28.790 5.490 1.00 67.92 120 GLY A N 1
ATOM 665 C CA . GLY A 1 94 ? -33.522 -27.631 4.666 1.00 61.47 120 GLY A CA 1
ATOM 666 C C . GLY A 1 94 ? -34.697 -26.962 3.961 1.00 56.97 120 GLY A C 1
ATOM 667 O O . GLY A 1 94 ? -34.584 -25.790 3.569 1.00 48.01 120 GLY A O 1
ATOM 668 N N . ILE A 1 95 ? -35.822 -27.690 3.838 1.00 54.65 121 ILE A N 1
ATOM 669 C CA . ILE A 1 95 ? -37.053 -27.192 3.195 1.00 57.27 121 ILE A CA 1
ATOM 670 C C . ILE A 1 95 ? -37.598 -25.943 3.851 1.00 51.24 121 ILE A C 1
ATOM 671 O O . ILE A 1 95 ? -37.564 -25.792 5.066 1.00 52.28 121 ILE A O 1
ATOM 676 N N . ARG A 1 96 ? -38.103 -25.050 3.019 1.00 48.24 122 ARG A N 1
ATOM 677 C CA . ARG A 1 96 ? -38.504 -23.748 3.471 1.00 48.31 122 ARG A CA 1
ATOM 678 C C . ARG A 1 96 ? -39.875 -23.449 2.880 1.00 46.39 122 ARG A C 1
ATOM 679 O O . ARG A 1 96 ? -40.167 -23.841 1.769 1.00 41.94 122 ARG A O 1
ATOM 687 N N . LEU A 1 97 ? -40.723 -22.803 3.672 1.00 48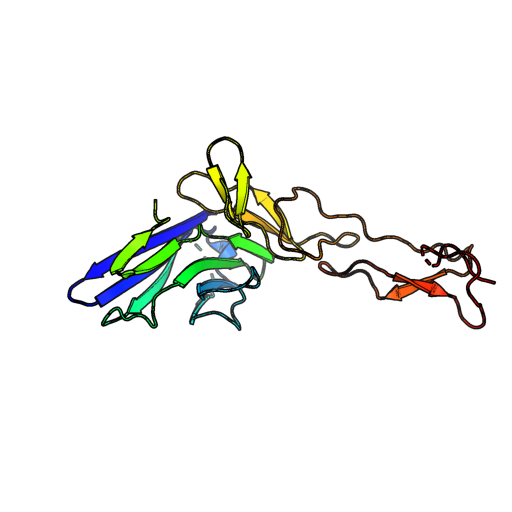.91 123 LEU A N 1
ATOM 688 C CA . LEU A 1 97 ? -42.091 -22.461 3.299 1.00 48.65 123 LEU A CA 1
ATOM 689 C C . LEU A 1 97 ? -42.254 -20.948 3.251 1.00 45.53 123 LEU A C 1
ATOM 690 O O . LEU A 1 97 ? -41.803 -20.261 4.174 1.00 45.09 123 LEU A O 1
ATOM 695 N N . GLN A 1 98 ? -42.927 -20.456 2.204 1.00 42.94 124 GLN A N 1
ATOM 696 C CA . GLN A 1 98 ? -43.128 -19.017 1.974 1.00 44.79 124 GLN A CA 1
ATOM 697 C C . GLN A 1 98 ? -44.598 -18.632 1.996 1.00 43.66 124 GLN A C 1
ATOM 698 O O . GLN A 1 98 ? -45.289 -18.805 1.017 1.00 44.51 124 GLN A O 1
ATOM 704 N N . GLY A 1 99 ? -45.078 -18.084 3.099 1.00 42.27 125 GLY A N 1
ATOM 705 C CA . GLY A 1 99 ? -46.489 -17.767 3.202 1.00 42.81 125 GLY A CA 1
ATOM 706 C C . GLY A 1 99 ? -46.920 -16.700 2.213 1.00 43.69 125 GLY A C 1
ATOM 707 O O . GLY A 1 99 ? -46.108 -15.906 1.733 1.00 43.57 125 GLY A O 1
ATOM 708 N N . HIS A 1 100 ? -48.224 -16.633 2.010 1.00 46.06 126 HIS A N 1
ATOM 709 C CA . HIS A 1 100 ? -48.778 -15.562 1.165 1.00 46.61 126 HIS A CA 1
ATOM 710 C C . HIS A 1 100 ? -48.581 -14.239 1.889 1.00 45.60 126 HIS A C 1
ATOM 711 O O . HIS A 1 100 ? -48.722 -14.205 3.098 1.00 47.49 126 HIS A O 1
ATOM 718 N N . PHE A 1 101 ? -48.215 -13.217 1.135 1.00 48.26 127 PHE A N 1
ATOM 719 C CA . PHE A 1 101 ? -48.115 -11.854 1.598 1.00 46.26 127 PHE A CA 1
ATOM 720 C C . PHE A 1 101 ? -49.466 -11.310 1.980 1.00 49.67 127 PHE A C 1
ATOM 721 O O . PHE A 1 101 ? -50.505 -11.581 1.327 1.00 49.04 127 PHE A O 1
ATOM 729 N N . PHE A 1 102 ? -49.422 -10.526 3.038 1.00 49.96 128 PHE A N 1
ATOM 730 C CA . PHE A 1 102 ? -50.566 -9.797 3.461 1.00 55.12 128 PHE A CA 1
ATOM 731 C C . PHE A 1 102 ? -50.093 -8.503 4.079 1.00 57.85 128 PHE A C 1
ATOM 732 O O . PHE A 1 102 ? -49.023 -8.435 4.695 1.00 59.92 128 PHE A O 1
ATOM 740 N N . SER A 1 103 ? -50.890 -7.470 3.891 1.00 62.41 129 SER A N 1
ATOM 741 C CA . SER A 1 103 ? -50.478 -6.142 4.267 1.00 63.21 129 SER A CA 1
ATOM 742 C C . SER A 1 103 ? -51.521 -5.512 5.122 1.00 63.87 129 SER A C 1
ATOM 743 O O . SER A 1 103 ? -52.697 -5.565 4.793 1.00 68.43 129 SER A O 1
ATOM 746 N N . ILE A 1 104 ? -51.077 -4.936 6.234 1.00 70.68 130 ILE A N 1
ATOM 747 C CA . ILE A 1 104 ? -51.928 -4.091 7.060 1.00 76.91 130 ILE A CA 1
ATOM 748 C C . ILE A 1 104 ? -51.935 -2.726 6.418 1.00 80.69 130 ILE A C 1
ATOM 749 O O . ILE A 1 104 ? -50.861 -2.175 6.154 1.00 66.94 130 ILE A O 1
ATOM 754 N N . LEU A 1 105 ? -53.142 -2.201 6.177 1.00 91.31 131 LEU A N 1
ATOM 755 C CA . LEU A 1 105 ? -53.326 -0.839 5.670 1.00 96.86 131 LEU A CA 1
ATOM 756 C C . LEU A 1 105 ? -54.118 0.055 6.637 1.00 92.58 131 LEU A C 1
ATOM 757 O O . LEU A 1 105 ? -55.340 -0.043 6.735 1.00 81.44 131 LEU A O 1
A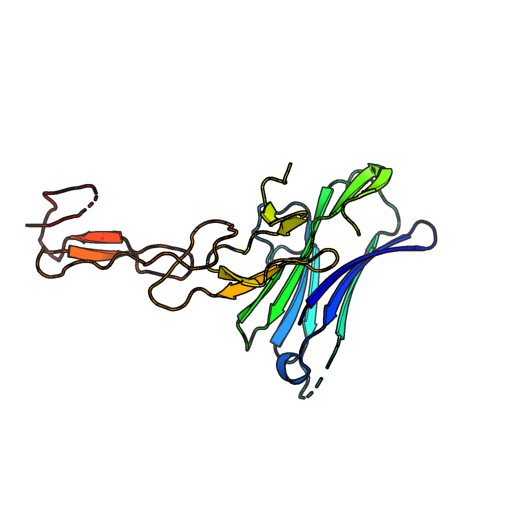TOM 762 N N . PHE A 1 106 ? -53.379 0.917 7.333 1.00 91.06 132 PHE A N 1
ATOM 763 C CA . PHE A 1 106 ? -53.913 1.863 8.302 1.00 92.19 132 PHE A CA 1
ATOM 764 C C . PHE A 1 106 ? -54.329 3.127 7.522 1.00 94.82 132 PHE A C 1
ATOM 765 O O . PHE A 1 106 ? -53.631 3.542 6.588 1.00 92.56 132 PHE A O 1
ATOM 773 N N . THR A 1 107 ? -55.464 3.719 7.914 1.00 92.07 133 THR A N 1
ATOM 774 C CA . THR A 1 107 ? -56.177 4.720 7.103 1.00 89.49 133 THR A CA 1
ATOM 775 C C . THR A 1 107 ? -56.795 5.845 7.950 1.00 82.03 133 THR A C 1
ATOM 776 O O . THR A 1 107 ? -56.372 6.106 9.078 1.00 77.17 133 THR A O 1
ATOM 780 N N . ASN A 1 111 ? -57.790 4.138 11.277 1.00 106.54 137 ASN A N 1
ATOM 781 C CA . ASN A 1 111 ? -58.583 2.944 10.955 1.00 110.48 137 ASN A CA 1
ATOM 782 C C . ASN A 1 111 ? -57.943 2.133 9.859 1.00 112.13 137 ASN A C 1
ATOM 783 O O . ASN A 1 111 ? -57.488 2.698 8.873 1.00 112.65 137 ASN A O 1
ATOM 788 N N . TYR A 1 112 ? -57.953 0.812 10.008 1.00 106.07 138 TYR A N 1
ATOM 789 C CA . TYR A 1 112 ? -57.123 -0.052 9.173 1.00 102.59 138 TYR A CA 1
ATOM 790 C C . TYR A 1 112 ? -57.883 -1.215 8.528 1.00 97.22 138 TYR A C 1
ATOM 791 O O . TYR A 1 112 ? -59.002 -1.556 8.907 1.00 90.90 138 TYR A O 1
ATOM 800 N N . THR A 1 113 ? -57.233 -1.834 7.555 1.00 96.67 139 THR A N 1
ATOM 801 C CA . THR A 1 113 ? -57.731 -3.059 6.934 1.00 99.40 139 THR A CA 1
ATOM 802 C C . THR A 1 113 ? -56.553 -4.010 6.716 1.00 98.47 139 THR A C 1
ATOM 803 O O . THR A 1 113 ? -55.416 -3.560 6.504 1.00 93.42 139 THR A O 1
ATOM 807 N N . VAL A 1 114 ? -56.832 -5.314 6.764 1.00 86.08 140 VAL A N 1
ATOM 808 C CA . VAL A 1 114 ? -55.836 -6.339 6.444 1.00 81.08 140 VAL A CA 1
ATOM 809 C C . VAL A 1 114 ? -56.220 -6.986 5.123 1.00 77.43 140 VAL A C 1
ATOM 810 O O . VAL A 1 114 ? -57.368 -7.391 4.937 1.00 76.94 140 VAL A O 1
ATOM 814 N N . THR A 1 115 ? -55.248 -7.103 4.225 1.00 75.22 141 THR A N 1
ATOM 815 C CA . THR A 1 115 ? -55.478 -7.563 2.857 1.00 75.74 141 THR A CA 1
ATOM 816 C C . THR A 1 115 ? -54.528 -8.674 2.501 1.00 75.75 141 THR A C 1
ATOM 817 O O . THR A 1 115 ? -53.488 -8.824 3.113 1.00 73.10 141 THR A O 1
ATOM 821 N N . GLY A 1 116 ? -54.879 -9.422 1.465 1.00 78.98 142 GLY A N 1
ATOM 822 C CA . GLY A 1 116 ? -54.064 -10.527 1.001 1.00 76.22 142 GLY A CA 1
ATOM 823 C C . GLY A 1 116 ? -54.136 -11.729 1.911 1.00 72.96 142 GLY A C 1
ATOM 824 O O . GLY A 1 116 ? -53.372 -12.663 1.708 1.00 75.77 142 GLY A O 1
ATOM 825 N N . LEU A 1 117 ? -55.011 -11.701 2.927 1.00 69.14 143 LEU A N 1
ATOM 826 C CA . LEU A 1 117 ? -55.411 -12.911 3.643 1.00 72.06 143 LEU A CA 1
ATOM 827 C C . LEU A 1 117 ? -56.313 -13.600 2.674 1.00 74.22 143 LEU A C 1
ATOM 828 O O . LEU A 1 117 ? -56.813 -12.923 1.801 1.00 77.82 143 LEU A O 1
ATOM 833 N N . LYS A 1 118 ? -56.474 -14.921 2.771 1.00 77.09 144 LYS A N 1
ATOM 834 C CA . LYS A 1 118 ? -57.526 -15.619 2.013 1.00 92.35 144 LYS A CA 1
ATOM 835 C C . LYS A 1 118 ? -57.535 -17.132 2.240 1.00 88.50 144 LYS A C 1
ATOM 836 O O . LYS A 1 118 ? -58.505 -17.806 1.864 1.00 79.96 144 LYS A O 1
ATOM 842 N N . SER A 1 141 ? -50.848 -7.155 -12.291 1.00 94.78 1041 SER A N 1
ATOM 843 C CA . SER A 1 141 ? -51.138 -8.491 -11.781 1.00 97.08 1041 SER A CA 1
ATOM 844 C C . SER A 1 141 ? -50.339 -8.794 -10.478 1.00 98.74 1041 SER A C 1
ATOM 845 O O . SER A 1 141 ? -50.734 -8.328 -9.403 1.00 104.23 1041 SER A O 1
ATOM 848 N N . CYS A 1 142 ? -49.227 -9.526 -10.549 1.00 87.49 1042 CYS A N 1
ATOM 849 C CA . CYS A 1 142 ? -48.556 -9.984 -9.327 1.00 79.15 1042 CYS A CA 1
ATOM 850 C C . CYS A 1 142 ? -47.743 -8.885 -8.687 1.00 73.78 1042 CYS A C 1
ATOM 851 O O . CYS A 1 142 ? -47.496 -7.864 -9.303 1.00 78.35 1042 CYS A O 1
ATOM 854 N N . LYS A 1 143 ? -47.350 -9.107 -7.438 1.00 74.01 1043 LYS A N 1
ATOM 855 C CA . LYS A 1 143 ? -46.435 -8.216 -6.719 1.00 76.70 1043 LYS A CA 1
ATOM 856 C C . LYS A 1 143 ? -44.992 -8.431 -7.157 1.00 74.99 1043 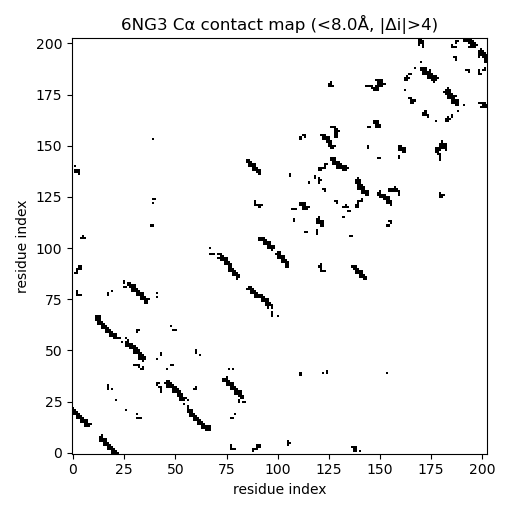LYS A C 1
ATOM 857 O O . LYS A 1 143 ? -44.689 -9.351 -7.924 1.00 72.78 1043 LYS A O 1
ATOM 863 N N . GLU A 1 144 ? -44.101 -7.563 -6.684 1.00 79.76 1044 GLU A N 1
ATOM 864 C CA . GLU A 1 144 ? -42.683 -7.657 -7.034 1.00 81.93 1044 GLU A CA 1
ATOM 865 C C . GLU A 1 144 ? -42.236 -9.068 -6.696 1.00 77.13 1044 GLU A C 1
ATOM 866 O O . GLU A 1 144 ? -41.969 -9.876 -7.587 1.00 66.69 1044 GLU A O 1
ATOM 872 N N . ASP A 1 145 ? -42.279 -9.368 -5.400 1.00 75.90 1045 ASP A N 1
ATOM 873 C CA . ASP A 1 145 ? -41.790 -10.617 -4.848 1.00 71.80 1045 ASP A CA 1
ATOM 874 C C . ASP A 1 145 ? -42.717 -11.834 -5.045 1.00 66.97 1045 ASP A C 1
ATOM 875 O O . ASP A 1 145 ? -42.407 -12.909 -4.571 1.00 73.69 1045 ASP A O 1
ATOM 880 N N . GLU A 1 146 ? -43.839 -11.673 -5.733 1.00 63.23 1046 GLU A N 1
ATOM 881 C CA . GLU A 1 146 ? -44.595 -12.812 -6.264 1.00 63.24 1046 GLU A CA 1
ATOM 882 C C . GLU A 1 146 ? -44.261 -13.089 -7.743 1.00 60.59 1046 GLU A C 1
ATOM 883 O O . GLU A 1 146 ? -43.917 -12.176 -8.510 1.00 61.80 1046 GLU A O 1
ATOM 889 N N . TYR A 1 147 ? -44.387 -14.358 -8.120 1.00 59.00 1047 TYR A N 1
ATOM 890 C CA . TYR A 1 147 ? -44.428 -14.794 -9.520 1.00 62.37 1047 TYR A CA 1
ATOM 891 C C . TYR A 1 147 ? -45.845 -15.361 -9.835 1.00 68.77 1047 TYR A C 1
ATOM 892 O O . TYR A 1 147 ? -46.596 -15.673 -8.907 1.00 72.02 1047 TYR A O 1
ATOM 901 N N . PRO A 1 148 ? -46.227 -15.457 -11.135 1.00 76.26 1048 PRO A N 1
ATOM 902 C CA . PRO A 1 148 ? -47.552 -15.980 -11.559 1.00 73.53 1048 PRO A CA 1
ATOM 903 C C . PRO A 1 148 ? -47.647 -17.487 -11.795 1.00 76.17 1048 PRO A C 1
ATOM 904 O O . PRO A 1 148 ? -46.692 -18.099 -12.296 1.00 73.00 1048 PRO A O 1
ATOM 908 N N . VAL A 1 149 ? -48.807 -18.057 -11.438 1.00 77.36 1049 VAL A N 1
ATOM 909 C CA . VAL A 1 149 ? -49.085 -19.505 -11.567 1.00 79.94 1049 VAL A CA 1
ATOM 910 C C . VAL A 1 149 ? -50.580 -19.748 -11.810 1.00 87.35 1049 VAL A C 1
ATOM 911 O O . VAL A 1 149 ? -51.382 -19.624 -10.880 1.00 95.60 1049 VAL A O 1
ATOM 915 N N . GLY A 1 150 ? -50.951 -20.126 -13.036 1.00 91.20 1050 GLY A N 1
ATOM 916 C CA . GLY A 1 150 ? -52.366 -20.295 -13.393 1.00 98.88 1050 GLY A CA 1
ATOM 917 C C . GLY A 1 150 ? -53.215 -19.102 -12.949 1.00 115.84 1050 GLY A C 1
ATOM 918 O O . GLY A 1 150 ? -52.965 -17.963 -13.371 1.00 113.60 1050 GLY A O 1
ATOM 919 N N . SER A 1 151 ? -54.184 -19.349 -12.064 1.00 119.90 1051 SER A N 1
ATOM 920 C CA . SER A 1 151 ? -55.063 -18.285 -11.554 1.00 122.71 1051 SER A CA 1
ATOM 921 C C . SER A 1 151 ? -54.647 -17.669 -10.191 1.00 125.60 1051 SER A C 1
ATOM 922 O O . SER A 1 151 ? -55.437 -16.920 -9.596 1.00 127.59 1051 SER A O 1
ATOM 925 N N . GLU A 1 152 ? -53.431 -17.963 -9.705 1.00 112.15 1052 GLU A N 1
ATOM 926 C CA . GLU A 1 152 ? -52.880 -17.267 -8.513 1.00 104.29 1052 GLU A CA 1
ATOM 927 C C . GLU A 1 152 ? -51.521 -16.605 -8.784 1.00 87.64 1052 GLU A C 1
ATOM 928 O O . GLU A 1 152 ? -50.904 -16.791 -9.841 1.00 83.37 1052 GLU A O 1
ATOM 934 N N . CYS A 1 153 ? -51.121 -15.790 -7.808 1.00 77.20 1053 CYS A N 1
ATOM 935 C CA . CYS A 1 153 ? -49.793 -15.216 -7.692 1.00 73.11 1053 CYS A CA 1
ATOM 936 C C . CYS A 1 153 ? -49.120 -15.868 -6.475 1.00 69.49 1053 CYS A C 1
ATOM 937 O O . CYS A 1 153 ? -49.598 -15.722 -5.334 1.00 60.45 1053 CYS A O 1
ATOM 940 N N . CYS A 1 154 ? -48.022 -16.584 -6.720 1.00 63.45 1054 CYS A N 1
ATOM 941 C CA . CYS A 1 154 ? -47.329 -17.308 -5.669 1.00 62.10 1054 CYS A CA 1
ATOM 942 C C . CYS A 1 154 ? -46.087 -16.577 -5.150 1.00 57.49 1054 CYS A C 1
ATOM 943 O O . CYS A 1 154 ? -45.363 -15.962 -5.927 1.00 55.88 1054 CYS A O 1
ATOM 946 N N . PRO A 1 155 ? -45.837 -16.651 -3.827 1.00 53.92 1055 PRO A N 1
ATOM 947 C CA . PRO A 1 155 ? -44.579 -16.238 -3.204 1.00 51.28 1055 PRO A CA 1
ATOM 948 C C . PRO A 1 155 ? -43.351 -16.857 -3.870 1.00 51.87 1055 PRO A C 1
ATOM 949 O O . PRO A 1 155 ? -43.299 -18.073 -4.115 1.00 49.81 1055 PRO A O 1
ATOM 953 N N . LYS A 1 156 ? -42.369 -16.019 -4.155 1.00 54.91 1056 LYS A N 1
ATOM 954 C CA . LYS A 1 156 ? -41.106 -16.474 -4.713 1.00 59.51 1056 LYS A CA 1
ATOM 955 C C . LYS A 1 156 ? -40.333 -17.192 -3.624 1.00 56.15 1056 LYS A C 1
ATOM 956 O O . LYS A 1 156 ? -40.608 -16.969 -2.443 1.00 58.28 1056 LYS A O 1
ATOM 962 N N . CYS A 1 157 ? -39.425 -18.081 -4.033 1.00 53.13 1057 CYS A N 1
ATOM 963 C CA . CYS A 1 157 ? -38.496 -18.767 -3.132 1.00 55.48 1057 CYS A CA 1
ATOM 964 C C . CYS A 1 157 ? -37.255 -17.908 -2.863 1.00 54.13 1057 CYS A C 1
ATOM 965 O O . CYS A 1 157 ? -36.971 -16.981 -3.612 1.00 52.60 1057 CYS A O 1
ATOM 968 N N . SER A 1 158 ? -36.534 -18.211 -1.781 1.00 53.81 1058 SER A N 1
ATOM 969 C CA . SER A 1 158 ? -35.396 -17.378 -1.338 1.00 54.96 1058 SER A CA 1
ATOM 970 C C . SER A 1 158 ? -34.264 -17.566 -2.309 1.00 50.86 1058 SER A C 1
ATOM 971 O O . SER A 1 158 ? -34.327 -18.464 -3.127 1.00 51.01 1058 SER A O 1
ATOM 974 N N . PRO A 1 159 ? -33.232 -16.706 -2.241 1.00 54.88 1059 PRO A N 1
ATOM 975 C CA . PRO A 1 159 ? -32.018 -16.982 -3.023 1.00 53.41 1059 PRO A CA 1
ATOM 976 C C . PRO A 1 159 ? -31.437 -18.304 -2.576 1.00 48.80 1059 PRO A C 1
ATOM 977 O O . PRO A 1 159 ? -31.431 -18.589 -1.389 1.00 55.37 1059 PRO A O 1
ATOM 981 N N . GLY A 1 160 ? -30.977 -19.117 -3.500 1.00 44.33 1060 GLY A N 1
ATOM 982 C CA . GLY A 1 160 ? -30.375 -20.391 -3.125 1.00 44.32 1060 GLY A CA 1
ATOM 983 C C . GLY A 1 160 ? -31.378 -21.497 -2.899 1.00 45.42 1060 GLY A C 1
ATOM 984 O O . GLY A 1 160 ? -31.027 -22.528 -2.323 1.00 44.93 1060 GLY A O 1
ATOM 985 N N . TYR A 1 161 ? -32.605 -21.286 -3.399 1.00 43.82 1061 TYR A N 1
ATOM 986 C CA . TYR A 1 161 ? -33.702 -22.217 -3.285 1.00 44.25 1061 TYR A CA 1
ATOM 987 C C . TYR A 1 161 ? -34.538 -22.198 -4.573 1.00 46.50 1061 TYR A C 1
ATOM 988 O O . TYR A 1 161 ? -34.872 -21.125 -5.070 1.00 47.57 1061 TYR A O 1
ATOM 997 N N . ARG A 1 162 ? -34.874 -23.393 -5.070 1.00 48.55 1062 ARG A N 1
ATOM 998 C CA . ARG A 1 162 ? -35.851 -23.636 -6.165 1.00 49.07 1062 ARG A CA 1
ATOM 999 C C . ARG A 1 162 ? -37.240 -23.863 -5.597 1.00 48.50 1062 ARG A C 1
ATOM 1000 O O . ARG A 1 162 ? -37.374 -24.202 -4.422 1.00 51.79 1062 ARG A O 1
ATOM 1008 N N . VAL A 1 163 ? -38.257 -23.729 -6.446 1.00 45.33 1063 VAL A N 1
ATOM 1009 C CA . VAL A 1 163 ? -39.625 -24.025 -6.059 1.00 45.46 1063 VAL A CA 1
ATOM 1010 C C . VAL A 1 163 ? -39.788 -25.527 -6.046 1.00 47.89 1063 VAL A C 1
ATOM 1011 O O . VAL A 1 163 ? -39.694 -26.164 -7.072 1.00 53.43 1063 VAL A O 1
ATOM 1015 N N . LYS A 1 164 ? -40.028 -26.084 -4.876 1.00 50.52 1064 LYS A N 1
ATOM 1016 C CA . LYS A 1 164 ? -40.366 -27.484 -4.732 1.00 51.88 1064 LYS A CA 1
ATOM 1017 C C . LYS A 1 164 ? -41.792 -27.707 -5.132 1.00 50.50 1064 LYS A C 1
ATOM 1018 O O . LYS A 1 164 ? -42.083 -28.685 -5.779 1.00 58.38 1064 LYS A O 1
ATOM 1024 N N . GLU A 1 165 ? -42.679 -26.820 -4.700 1.00 51.60 1065 GLU A N 1
ATOM 1025 C CA . GLU A 1 165 ? -44.121 -26.982 -4.884 1.00 50.82 1065 GLU A CA 1
ATOM 1026 C C . GLU A 1 165 ? -44.769 -25.614 -4.860 1.00 46.10 1065 GLU A C 1
ATOM 1027 O O . GLU A 1 165 ? -44.503 -24.827 -3.971 1.00 44.42 1065 GLU A O 1
ATOM 1033 N N . ALA A 1 166 ? -45.586 -25.312 -5.858 1.00 44.44 1066 ALA A N 1
ATOM 1034 C CA . ALA A 1 166 ? -46.136 -23.968 -5.996 1.00 45.89 1066 ALA A CA 1
ATOM 1035 C C . ALA A 1 166 ? -47.197 -23.735 -4.947 1.00 45.48 1066 ALA A C 1
ATOM 1036 O O . ALA A 1 166 ? -47.642 -24.657 -4.336 1.00 47.62 1066 ALA A O 1
ATOM 1038 N N . CYS A 1 167 ? -47.629 -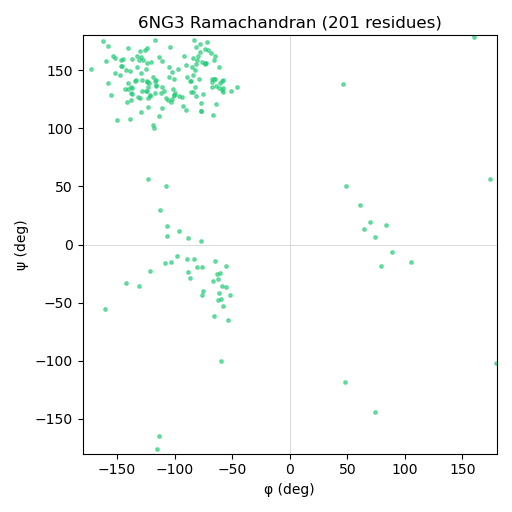22.503 -4.776 1.00 45.85 1067 CYS A N 1
ATOM 1039 C CA . CYS A 1 167 ? -48.594 -22.197 -3.757 1.00 51.04 1067 CYS A CA 1
ATOM 1040 C C . CYS A 1 167 ? -49.927 -22.608 -4.314 1.00 49.66 1067 CYS A C 1
ATOM 1041 O O . CYS A 1 167 ? -50.033 -22.795 -5.496 1.00 58.75 1067 CYS A O 1
ATOM 1044 N N . GLY A 1 168 ? -50.913 -22.764 -3.444 1.00 50.24 1068 GLY A N 1
ATOM 1045 C CA . GLY A 1 168 ? -52.282 -23.076 -3.801 1.00 54.50 1068 GLY A CA 1
ATOM 1046 C C . GLY A 1 168 ? -53.032 -21.828 -3.406 1.00 59.16 1068 GLY A C 1
ATOM 1047 O O . GLY A 1 168 ? -52.397 -20.793 -3.168 1.00 64.72 1068 GLY A O 1
ATOM 1048 N N . GLU A 1 169 ? -54.356 -21.899 -3.315 1.00 58.64 1069 GLU A N 1
ATOM 1049 C CA . GLU A 1 169 ? -55.146 -20.722 -2.902 1.00 62.21 1069 GLU A CA 1
ATOM 1050 C C . GLU A 1 169 ? -54.864 -20.193 -1.510 1.00 64.75 1069 GLU A C 1
ATOM 1051 O O . GLU A 1 169 ? -54.734 -18.984 -1.322 1.00 68.22 1069 GLU A O 1
ATOM 1057 N N . LEU A 1 170 ? -54.831 -21.103 -0.537 1.00 61.87 1070 LEU A N 1
ATOM 1058 C CA . LEU A 1 170 ? -54.743 -20.725 0.858 1.00 59.01 1070 LEU A CA 1
ATOM 1059 C C . LEU A 1 170 ? -53.343 -20.907 1.419 1.00 61.41 1070 LEU A C 1
ATOM 1060 O O . LEU A 1 170 ? -53.008 -20.378 2.487 1.00 72.41 1070 LEU A O 1
ATOM 1065 N N . THR A 1 171 ? -52.534 -21.648 0.680 1.00 54.23 1071 THR A N 1
ATOM 1066 C CA . THR A 1 171 ? -51.251 -22.142 1.124 1.00 52.23 1071 THR A CA 1
ATOM 1067 C C . THR A 1 171 ? -50.166 -21.542 0.266 1.00 50.44 1071 THR A C 1
ATOM 1068 O O . THR A 1 171 ? -50.312 -21.434 -0.935 1.00 48.88 1071 THR A O 1
ATOM 1072 N N . GLY A 1 172 ? -49.055 -21.198 0.900 1.00 50.57 1072 GLY A N 1
ATOM 1073 C CA . GLY A 1 172 ? -47.890 -20.707 0.214 1.00 48.12 1072 GLY A CA 1
ATOM 1074 C C . GLY A 1 172 ? -46.947 -21.740 -0.383 1.00 50.18 1072 GLY A C 1
ATOM 1075 O O . GLY A 1 172 ? -47.091 -22.932 -0.197 1.00 60.04 1072 GLY A O 1
ATOM 1076 N N . THR A 1 173 ? -45.941 -21.208 -1.063 1.00 48.26 1073 THR A N 1
ATOM 1077 C CA . THR A 1 173 ? -44.927 -21.921 -1.810 1.00 44.04 1073 THR A CA 1
ATOM 1078 C C . THR A 1 173 ? -43.997 -22.741 -0.931 1.00 43.28 1073 THR A C 1
ATOM 1079 O O . THR A 1 173 ? -43.591 -22.302 0.123 1.00 43.43 1073 THR A O 1
ATOM 1083 N N . VAL A 1 174 ? -43.617 -23.909 -1.441 1.00 42.05 1074 VAL A N 1
ATOM 1084 C CA . VAL A 1 174 ? -42.570 -24.722 -0.886 1.00 39.20 1074 VAL A CA 1
ATOM 1085 C C . VAL A 1 174 ? -41.263 -24.584 -1.673 1.00 39.26 1074 VAL A C 1
ATOM 1086 O O . VAL A 1 174 ? -41.244 -24.711 -2.871 1.00 40.18 1074 VAL A O 1
ATOM 1090 N N . CYS A 1 175 ? -40.163 -24.412 -0.964 1.00 40.47 1075 CYS A N 1
ATOM 1091 C CA . CYS A 1 175 ? -38.859 -24.257 -1.544 1.00 42.91 1075 CYS A CA 1
ATOM 1092 C C . CYS A 1 175 ? -37.874 -25.288 -1.008 1.00 48.03 1075 CYS A C 1
ATOM 1093 O O . CYS A 1 175 ? -37.855 -25.572 0.195 1.00 49.10 1075 CYS A O 1
ATOM 1096 N N . GLU A 1 176 ? -37.021 -25.795 -1.894 1.00 48.39 1076 GLU A N 1
ATOM 1097 C CA . GLU A 1 176 ? -35.981 -26.750 -1.544 1.00 47.82 1076 GLU A CA 1
ATOM 1098 C C . GLU A 1 176 ? -34.650 -26.079 -1.805 1.00 45.03 1076 GLU A C 1
ATOM 1099 O O . GLU A 1 176 ? -34.522 -25.364 -2.792 1.00 39.13 1076 GLU A O 1
ATOM 1105 N N . PRO A 1 177 ? -33.642 -26.308 -0.948 1.00 46.46 1077 PRO A N 1
ATOM 1106 C CA . PRO A 1 177 ? -32.351 -25.690 -1.264 1.00 50.00 1077 PRO A CA 1
ATOM 1107 C C . PRO A 1 177 ? -31.797 -26.186 -2.599 1.00 53.01 1077 PRO A C 1
ATOM 1108 O O . PRO A 1 177 ? -32.124 -27.304 -3.013 1.00 50.37 1077 PRO A O 1
ATOM 1112 N N . CYS A 1 178 ? -30.989 -25.350 -3.257 1.00 55.53 1078 CYS A N 1
ATOM 1113 C CA . CYS A 1 178 ? -30.282 -25.740 -4.490 1.00 53.19 1078 CYS A CA 1
ATOM 1114 C C . CYS A 1 178 ? -29.237 -26.792 -4.174 1.00 54.99 1078 CYS A C 1
ATOM 1115 O O . CYS A 1 178 ? -28.500 -26.656 -3.184 1.00 55.01 1078 CYS A O 1
ATOM 1118 N N . PRO A 1 179 ? -29.163 -27.846 -5.004 1.00 54.91 1079 PRO A N 1
ATOM 1119 C CA . PRO A 1 179 ? -28.209 -28.924 -4.767 1.00 50.60 1079 PRO A CA 1
ATOM 1120 C C . PRO A 1 179 ? -26.798 -28.510 -5.164 1.00 50.23 1079 PRO A C 1
ATOM 1121 O O . PRO A 1 179 ? -26.635 -27.579 -5.958 1.00 47.38 1079 PRO A O 1
ATOM 1125 N N . PRO A 1 180 ? -25.778 -29.178 -4.595 1.00 52.14 1080 PRO A N 1
ATOM 1126 C CA . PRO A 1 180 ? -24.413 -28.773 -4.916 1.00 53.45 1080 PRO A CA 1
ATOM 1127 C C . PRO A 1 180 ? -24.121 -28.834 -6.425 1.00 58.33 1080 PRO A C 1
ATOM 1128 O O . PRO A 1 180 ? -24.506 -29.793 -7.107 1.00 63.11 1080 PRO A O 1
ATOM 1132 N N . GLY A 1 181 ? -23.485 -27.778 -6.922 1.00 60.89 1081 GLY A N 1
ATOM 1133 C CA . GLY A 1 181 ? -23.242 -27.603 -8.343 1.00 62.05 1081 GLY A CA 1
ATOM 1134 C C . GLY A 1 181 ? -24.131 -26.580 -8.998 1.00 63.37 1081 GLY A C 1
ATOM 1135 O O . GLY A 1 181 ? -23.857 -26.163 -10.122 1.00 61.18 1081 GLY A O 1
ATOM 1136 N N . THR A 1 182 ? -25.201 -26.195 -8.302 1.00 67.77 1082 THR A N 1
ATOM 1137 C CA . THR A 1 182 ? -26.177 -25.234 -8.812 1.00 65.63 1082 THR A CA 1
ATOM 1138 C C . THR A 1 182 ? -26.372 -24.066 -7.855 1.00 62.93 1082 THR A C 1
ATOM 1139 O O . THR A 1 182 ? -25.908 -24.104 -6.693 1.00 65.29 1082 THR A O 1
ATOM 1143 N N . TYR A 1 183 ? -27.046 -23.031 -8.366 1.00 58.71 1083 TYR A N 1
ATOM 1144 C CA . TYR A 1 183 ? -27.293 -21.797 -7.626 1.00 54.74 1083 TYR A CA 1
ATOM 1145 C C . TYR A 1 183 ? -28.468 -20.988 -8.193 1.00 59.73 1083 TYR A C 1
ATOM 1146 O O . TYR A 1 183 ? -28.844 -21.143 -9.368 1.00 58.14 1083 TYR A O 1
ATOM 1155 N N . ILE A 1 184 ? -29.046 -20.133 -7.346 1.00 58.35 1084 ILE A N 1
ATOM 1156 C CA . ILE A 1 184 ? -29.881 -19.016 -7.793 1.00 58.05 1084 ILE A CA 1
ATOM 1157 C C . ILE A 1 184 ? -29.546 -17.859 -6.865 1.00 63.46 1084 ILE A C 1
ATOM 1158 O O . ILE A 1 184 ? -29.691 -17.993 -5.658 1.00 68.93 1084 ILE A O 1
ATOM 1163 N N . ALA A 1 185 ? -29.110 -16.731 -7.422 1.00 68.51 1085 ALA A N 1
ATOM 1164 C CA . ALA A 1 185 ? -28.737 -15.549 -6.624 1.00 65.76 1085 ALA A CA 1
ATOM 1165 C C . ALA A 1 185 ? -29.868 -14.653 -6.140 1.00 62.55 1085 ALA A C 1
ATOM 1166 O O . ALA A 1 185 ? -29.676 -13.907 -5.198 1.00 66.27 1085 ALA A O 1
ATOM 1168 N N . HIS A 1 186 ? -31.034 -14.751 -6.762 1.00 66.58 1086 HIS A N 1
ATOM 1169 C CA . HIS A 1 186 ? -32.138 -13.790 -6.611 1.00 66.64 1086 HIS A CA 1
ATOM 1170 C C . HIS A 1 186 ? -33.419 -14.532 -6.180 1.00 64.00 1086 HIS A C 1
ATOM 1171 O O . HIS A 1 186 ? -33.611 -15.705 -6.507 1.00 63.97 1086 HIS A O 1
ATOM 1178 N N . LEU A 1 187 ? -34.291 -13.847 -5.454 1.00 62.21 1087 LEU A N 1
ATOM 1179 C CA . LEU A 1 187 ? -35.642 -14.339 -5.196 1.00 59.98 1087 LEU A CA 1
ATOM 1180 C C . LEU A 1 187 ? -36.233 -14.849 -6.469 1.00 62.95 1087 LEU A C 1
ATOM 1181 O O . LEU A 1 187 ? -36.154 -14.148 -7.469 1.00 76.06 1087 LEU A O 1
ATOM 1186 N N . ASN A 1 188 ? -36.891 -16.006 -6.443 1.00 60.79 1088 ASN A N 1
ATOM 1187 C CA . ASN A 1 188 ? -37.360 -16.610 -7.699 1.00 57.50 1088 ASN A CA 1
ATOM 1188 C C . ASN A 1 188 ? -38.573 -17.530 -7.648 1.00 59.80 1088 ASN A C 1
ATOM 1189 O O . ASN A 1 188 ? -38.922 -18.070 -6.603 1.00 70.82 1088 ASN A O 1
ATOM 1194 N N . GLY A 1 189 ? -39.159 -17.737 -8.823 1.00 61.50 1089 GLY A N 1
ATOM 1195 C CA . GLY A 1 189 ? -40.183 -18.777 -9.081 1.00 65.30 1089 GLY A CA 1
ATOM 1196 C C . GLY A 1 189 ? -39.720 -19.902 -10.016 1.00 63.85 1089 GLY A C 1
ATOM 1197 O O . GLY A 1 189 ? -40.529 -20.518 -10.732 1.00 58.39 1089 GLY A O 1
ATOM 1198 N N . LEU A 1 190 ? -38.415 -20.174 -9.975 1.00 64.83 1090 LEU A N 1
ATOM 1199 C CA . LEU A 1 190 ? -37.762 -21.152 -10.837 1.00 62.96 1090 LEU A CA 1
ATOM 1200 C C . LEU A 1 190 ? -37.869 -22.515 -10.234 1.00 57.02 1090 LEU A C 1
ATOM 1201 O O . LEU A 1 190 ? -37.750 -22.659 -9.030 1.00 62.39 1090 LEU A O 1
ATOM 1206 N N . SER A 1 191 ? -38.091 -23.509 -11.079 1.00 55.07 1091 SER A N 1
ATOM 1207 C CA . SER A 1 191 ? -38.267 -24.896 -10.641 1.00 55.59 1091 SER A CA 1
ATOM 1208 C C . SER A 1 191 ? -36.999 -25.735 -10.746 1.00 58.18 1091 SER A C 1
ATOM 1209 O O . SER A 1 191 ? -36.980 -26.876 -10.270 1.00 59.53 1091 SER A O 1
ATOM 1212 N N . LYS A 1 192 ? -35.966 -25.201 -11.399 1.00 61.59 1092 LYS A N 1
ATOM 1213 C CA . LYS A 1 192 ? -34.625 -25.792 -11.377 1.00 66.50 1092 LYS A CA 1
ATOM 1214 C C . LYS A 1 192 ? -33.671 -24.684 -11.004 1.00 64.99 1092 LYS A C 1
ATOM 1215 O O . LYS A 1 192 ? -33.881 -23.506 -11.356 1.00 61.75 1092 LYS A O 1
ATOM 1221 N N . CYS A 1 193 ? -32.611 -25.066 -10.306 1.00 62.04 1093 CYS A N 1
ATOM 1222 C CA . CYS A 1 193 ? -31.533 -24.135 -10.011 1.00 65.83 1093 CYS A CA 1
ATOM 1223 C C . CYS A 1 193 ? -30.629 -24.023 -11.248 1.00 68.57 1093 CYS A C 1
ATOM 1224 O O . CYS A 1 193 ? -30.645 -24.892 -12.119 1.00 73.69 1093 CYS A O 1
ATOM 1227 N N . LEU A 1 194 ? -29.882 -22.928 -11.330 1.00 65.41 1094 LEU A N 1
ATOM 1228 C CA . LEU A 1 194 ? -29.017 -22.672 -12.461 1.00 64.87 1094 LEU A CA 1
ATOM 1229 C C . LEU A 1 194 ? -27.731 -23.397 -12.222 1.00 64.49 1094 LEU A C 1
ATOM 1230 O O . LEU A 1 194 ? -27.260 -23.446 -11.097 1.00 63.26 1094 LEU A O 1
ATOM 1235 N N . GLN A 1 195 ? -27.135 -23.886 -13.308 1.00 70.60 1095 GLN A N 1
ATOM 1236 C CA . GLN A 1 195 ? -25.898 -24.640 -13.268 1.00 70.71 1095 GLN A CA 1
ATOM 1237 C C . GLN A 1 195 ? -24.731 -23.665 -13.068 1.00 63.91 1095 GLN A C 1
ATOM 1238 O O . GLN A 1 195 ? -24.563 -22.742 -13.840 1.00 60.64 1095 GLN A O 1
ATOM 1244 N N . CYS A 1 196 ? -23.958 -23.843 -12.004 1.00 68.48 1096 CYS A N 1
ATOM 1245 C CA . CYS A 1 196 ? -22.772 -23.009 -11.767 1.00 70.14 1096 CYS A CA 1
ATOM 1246 C C . CYS A 1 196 ? -21.833 -23.306 -12.889 1.00 70.21 1096 CYS A C 1
ATOM 1247 O O . CYS A 1 196 ? -21.728 -24.466 -13.303 1.00 67.20 1096 CYS A O 1
ATOM 1250 N N . GLN A 1 197 ? -21.136 -22.281 -13.366 1.00 75.51 1097 GLN A N 1
ATOM 1251 C CA . GLN A 1 197 ? -20.173 -22.479 -14.434 1.00 82.50 1097 GLN A CA 1
ATOM 1252 C C . GLN A 1 197 ? -18.915 -23.129 -13.887 1.00 79.78 1097 GLN A C 1
ATOM 1253 O O . GLN A 1 197 ? -18.378 -22.696 -12.864 1.00 75.68 1097 GLN A O 1
ATOM 1259 N N . MET A 1 198 ? -18.501 -24.205 -14.560 1.00 82.03 1098 MET A N 1
ATOM 1260 C CA . MET A 1 198 ? -17.224 -24.855 -14.317 1.00 85.91 1098 MET A CA 1
ATOM 1261 C C . MET A 1 198 ? -16.160 -24.077 -15.064 1.00 85.25 1098 MET A C 1
ATOM 1262 O O . MET A 1 198 ? -16.460 -23.365 -16.029 1.00 81.39 1098 MET A O 1
ATOM 1267 N N . CYS A 1 199 ? -14.926 -24.185 -14.583 1.00 84.77 1099 CYS A N 1
ATOM 1268 C CA . CYS A 1 199 ? -13.787 -23.522 -15.205 1.00 87.90 1099 CYS A CA 1
ATOM 1269 C C . CYS A 1 199 ? -12.812 -24.594 -15.701 1.00 90.88 1099 CYS A C 1
ATOM 1270 O O . CYS A 1 199 ? -12.460 -25.509 -14.960 1.00 85.58 1099 CYS A O 1
ATOM 1273 N N . ASP A 1 200 ? -12.393 -24.467 -16.961 1.00 102.39 1100 ASP A N 1
ATOM 1274 C CA . ASP A 1 200 ? -11.517 -25.444 -17.606 1.00 96.80 1100 ASP A CA 1
ATOM 1275 C C . ASP A 1 200 ? -10.076 -25.230 -17.113 1.00 99.35 1100 ASP A C 1
ATOM 1276 O O . ASP A 1 200 ? -9.476 -24.175 -17.386 1.00 92.47 1100 ASP A O 1
ATOM 1281 N N . PRO A 1 201 ? -9.509 -26.225 -16.387 1.00 98.32 1101 PRO A N 1
ATOM 1282 C CA . PRO A 1 201 ? -8.088 -26.103 -16.055 1.00 95.84 1101 PRO A CA 1
ATOM 1283 C C . PRO A 1 201 ? -7.214 -25.993 -17.324 1.00 91.98 1101 PRO A C 1
ATOM 1284 O O . PRO A 1 201 ? -6.239 -25.236 -17.327 1.00 89.22 1101 PRO A O 1
ATOM 1288 N N . ALA A 1 202 ? -7.615 -26.705 -18.388 1.00 85.58 1102 ALA A N 1
ATOM 1289 C CA . ALA A 1 202 ? -6.948 -26.689 -19.710 1.00 84.95 1102 ALA A CA 1
ATOM 1290 C C . ALA A 1 202 ? -6.776 -25.320 -20.377 1.00 86.63 1102 ALA A C 1
ATOM 1291 O O . ALA A 1 202 ? -5.969 -25.201 -21.298 1.00 99.38 1102 ALA A O 1
ATOM 1293 N N . MET A 1 203 ? -7.543 -24.317 -19.943 1.00 84.76 1103 MET A N 1
ATOM 1294 C CA . MET A 1 203 ? -7.479 -22.960 -20.491 1.00 77.14 1103 MET A CA 1
ATOM 1295 C C . MET A 1 203 ? -6.790 -21.988 -19.509 1.00 81.09 1103 MET A C 1
ATOM 1296 O O . MET A 1 203 ? -6.870 -20.757 -19.658 1.00 89.00 1103 MET A O 1
ATOM 1301 N N . GLY A 1 204 ? -6.093 -22.528 -18.514 1.00 76.99 1104 GLY A N 1
ATOM 1302 C CA . GLY A 1 204 ? -5.547 -21.709 -17.445 1.00 80.97 1104 GLY A CA 1
ATOM 1303 C C . GLY A 1 204 ? -6.642 -20.984 -16.689 1.00 87.68 1104 GLY A C 1
ATOM 1304 O O . GLY A 1 204 ? -6.446 -19.859 -16.241 1.00 90.65 1104 GLY A O 1
ATOM 1305 N N . LEU A 1 205 ? -7.800 -21.628 -16.560 1.00 85.16 1105 LEU A N 1
ATOM 1306 C CA . LEU A 1 205 ? -8.871 -21.107 -15.739 1.00 83.24 1105 LEU A CA 1
ATOM 1307 C C . LEU A 1 205 ? -8.954 -21.896 -14.446 1.00 88.93 1105 LEU A C 1
ATOM 1308 O O . LEU A 1 205 ? -8.736 -23.112 -14.406 1.00 94.89 1105 LEU A O 1
ATOM 1313 N N . ARG A 1 206 ? -9.286 -21.179 -13.390 1.00 93.36 1106 ARG A N 1
ATOM 1314 C CA . ARG A 1 206 ? -9.671 -21.784 -12.132 1.00 97.11 1106 ARG A CA 1
ATOM 1315 C C . ARG A 1 206 ? -10.705 -20.891 -11.471 1.00 89.92 1106 ARG A C 1
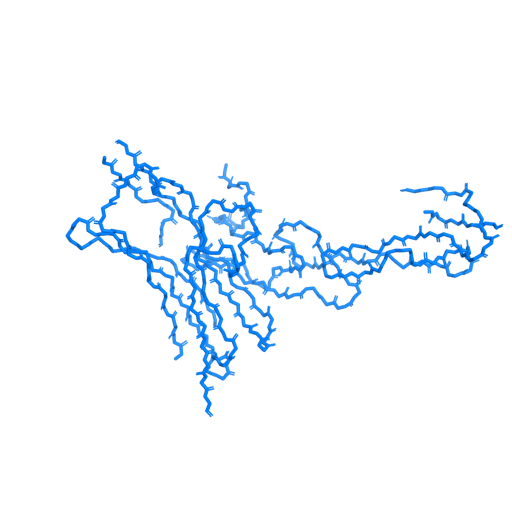ATOM 1316 O O . ARG A 1 206 ? -10.823 -19.679 -11.765 1.00 72.46 1106 ARG A O 1
ATOM 1324 N N . ALA A 1 207 ? -11.452 -21.525 -10.575 1.00 87.58 1107 ALA A N 1
ATOM 1325 C CA . ALA A 1 207 ? -12.501 -20.868 -9.831 1.00 82.43 1107 ALA A CA 1
ATOM 1326 C C . ALA A 1 207 ? -11.866 -19.832 -8.905 1.00 74.11 1107 ALA A C 1
ATOM 1327 O O . ALA A 1 207 ? -11.121 -20.204 -8.012 1.00 72.06 1107 ALA A O 1
ATOM 1329 N N . SER A 1 208 ? -12.099 -18.545 -9.178 1.00 71.21 1108 SER A N 1
ATOM 1330 C CA . SER A 1 208 ? -11.639 -17.451 -8.308 1.00 69.58 1108 SER A CA 1
ATOM 1331 C C . SER A 1 208 ? -12.662 -17.176 -7.194 1.00 77.05 1108 SER A C 1
ATOM 1332 O O . SER A 1 208 ? -12.294 -16.716 -6.118 1.00 79.27 1108 SER A O 1
ATOM 1335 N N . ARG A 1 209 ? -13.940 -17.446 -7.473 1.00 81.27 1109 ARG A N 1
ATOM 1336 C CA . ARG A 1 209 ? -15.002 -17.512 -6.457 1.00 78.88 1109 ARG A CA 1
ATOM 1337 C C . ARG A 1 209 ? -15.670 -18.878 -6.566 1.00 77.49 1109 ARG A C 1
ATOM 1338 O O . ARG A 1 209 ? -16.034 -19.295 -7.669 1.00 62.71 1109 ARG A O 1
ATOM 1346 N N . ASN A 1 210 ? -15.843 -19.556 -5.430 1.00 77.46 1110 ASN A N 1
ATOM 1347 C CA . ASN A 1 210 ? -16.561 -20.827 -5.423 1.00 80.26 1110 ASN A CA 1
ATOM 1348 C C . ASN A 1 210 ? -18.073 -20.663 -5.725 1.00 76.67 1110 ASN A C 1
ATOM 1349 O O . ASN A 1 210 ? -18.653 -19.563 -5.739 1.00 69.23 1110 ASN A O 1
ATOM 1354 N N . CYS A 1 211 ? -18.658 -21.806 -6.030 1.00 78.44 1111 CYS A N 1
ATOM 1355 C CA . CYS A 1 211 ? -20.073 -21.973 -6.307 1.00 73.70 1111 CYS A CA 1
ATOM 1356 C C . CYS A 1 211 ? -20.727 -22.279 -4.966 1.00 67.16 1111 CYS A C 1
ATOM 1357 O O . CYS A 1 211 ? -20.390 -23.266 -4.352 1.00 78.05 1111 CYS A O 1
ATOM 1360 N N . SER A 1 212 ? -21.594 -21.406 -4.482 1.00 64.25 1112 SER A N 1
ATOM 1361 C CA . SER A 1 212 ? -22.431 -21.683 -3.302 1.00 65.14 1112 SER A CA 1
ATOM 1362 C C . SER A 1 212 ? -23.893 -21.648 -3.777 1.00 65.30 1112 SER A C 1
ATOM 1363 O O . SER A 1 212 ? -24.147 -21.357 -4.944 1.00 65.99 1112 SER A O 1
ATOM 1366 N N . ARG A 1 213 ? -24.854 -21.953 -2.906 1.00 62.56 1113 ARG A N 1
ATOM 1367 C CA . ARG A 1 213 ? -26.258 -22.068 -3.362 1.00 60.64 1113 ARG A CA 1
ATOM 1368 C C . ARG A 1 213 ? -26.809 -20.745 -3.910 1.00 56.08 1113 ARG A C 1
ATOM 1369 O O . ARG A 1 213 ? -27.714 -20.733 -4.707 1.00 54.79 1113 ARG A O 1
ATOM 1377 N N . THR A 1 214 ? -26.250 -19.641 -3.454 1.00 57.73 1114 THR A N 1
ATOM 1378 C CA . THR A 1 214 ? -26.697 -18.306 -3.802 1.00 54.67 1114 THR A CA 1
ATOM 1379 C C . THR A 1 214 ? -25.738 -17.574 -4.721 1.00 56.18 1114 THR A C 1
ATOM 1380 O O . THR A 1 214 ? -26.117 -16.584 -5.281 1.00 56.74 1114 THR A O 1
ATOM 1384 N N . GLU A 1 215 ? -24.494 -18.034 -4.866 1.00 63.36 1115 GLU A N 1
ATOM 1385 C CA . GLU A 1 215 ? -23.526 -17.376 -5.759 1.00 64.31 1115 GLU A CA 1
ATOM 1386 C C . GLU A 1 215 ? -22.975 -18.343 -6.762 1.00 65.29 1115 GLU A C 1
ATOM 1387 O O . GLU A 1 215 ? -22.535 -19.429 -6.403 1.00 68.66 1115 GLU A O 1
ATOM 1393 N N . ASN A 1 216 ? -22.969 -17.916 -8.022 1.00 71.21 1116 ASN A N 1
ATOM 1394 C CA . ASN A 1 216 ? -22.268 -18.618 -9.100 1.00 66.49 1116 ASN A CA 1
ATOM 1395 C C . ASN A 1 216 ? -20.749 -18.594 -8.897 1.00 64.51 1116 ASN A C 1
ATOM 1396 O O . ASN A 1 216 ? -20.227 -17.750 -8.173 1.00 65.70 1116 ASN A O 1
ATOM 1401 N N . ALA A 1 217 ? -20.047 -19.523 -9.528 1.00 65.87 1117 ALA A N 1
ATOM 1402 C CA . ALA A 1 217 ? -18.578 -19.496 -9.530 1.00 72.20 1117 ALA A CA 1
ATOM 1403 C C . ALA A 1 217 ? -18.085 -18.382 -10.459 1.00 74.07 1117 ALA A C 1
ATOM 1404 O O . ALA A 1 217 ? -18.803 -17.962 -11.369 1.00 83.35 1117 ALA A O 1
ATOM 1406 N N . VAL A 1 218 ? -16.874 -17.892 -10.217 1.00 74.02 1118 VAL A N 1
ATOM 1407 C CA . VAL A 1 218 ? -16.182 -17.015 -11.193 1.00 75.01 1118 VAL A CA 1
ATOM 1408 C C . VAL A 1 218 ? -14.926 -17.717 -11.684 1.00 72.21 1118 VAL A C 1
ATOM 1409 O O . VAL A 1 218 ? -14.187 -18.303 -10.894 1.00 63.34 1118 VAL A O 1
ATOM 1413 N N . CYS A 1 219 ? -14.664 -17.640 -12.986 1.00 76.81 1119 CYS A N 1
ATOM 1414 C CA . CYS A 1 219 ? -13.385 -18.128 -13.514 1.00 73.68 1119 CYS A CA 1
ATOM 1415 C C . CYS A 1 219 ? -12.355 -17.002 -13.594 1.00 71.44 1119 CYS A C 1
ATOM 1416 O O . CYS A 1 219 ? -12.597 -15.979 -14.232 1.00 64.71 1119 CYS A O 1
ATOM 1419 N N . GLY A 1 220 ? -11.257 -17.182 -12.858 1.00 71.65 1120 GLY A N 1
ATOM 1420 C CA . GLY A 1 220 ? -10.101 -16.304 -12.915 1.00 77.87 1120 GLY A CA 1
ATOM 1421 C C . GLY A 1 220 ? -8.957 -17.130 -13.454 1.00 78.66 1120 GLY A C 1
ATOM 1422 O O . GLY A 1 220 ? -9.147 -18.298 -13.796 1.00 75.84 1120 GLY A O 1
ATOM 1423 N N . CYS A 1 221 ? -7.771 -16.530 -13.517 1.00 86.56 1121 CYS A N 1
ATOM 1424 C CA . CYS A 1 221 ? -6.596 -17.188 -14.115 1.00 97.12 1121 CYS A CA 1
ATOM 1425 C C . CYS A 1 221 ? -5.778 -17.993 -13.116 1.00 101.22 1121 CYS A C 1
ATOM 1426 O O . CYS A 1 221 ? -5.787 -17.705 -11.922 1.00 110.91 1121 CYS A O 1
ATOM 1429 N N . SER A 1 222 ? -5.073 -18.997 -13.631 1.00 102.30 1122 SER A N 1
ATOM 1430 C CA . SER A 1 222 ? -4.257 -19.901 -12.821 1.00 111.40 1122 SER A CA 1
ATOM 1431 C C . SER A 1 222 ? -3.013 -19.146 -12.313 1.00 125.86 1122 SER A C 1
ATOM 1432 O O . SER A 1 222 ? -2.818 -17.980 -12.684 1.00 131.32 1122 SER A O 1
ATOM 1435 N N . PRO A 1 223 ? -2.185 -19.781 -11.444 1.00 133.65 1123 PRO A N 1
ATOM 1436 C CA . PRO A 1 223 ? -0.982 -19.082 -10.947 1.00 127.56 1123 PRO A CA 1
ATOM 1437 C C . PRO A 1 223 ? -0.041 -18.656 -12.075 1.00 119.05 1123 PRO A C 1
ATOM 1438 O O . PRO A 1 223 ? 0.218 -19.446 -12.984 1.00 117.82 1123 PRO A O 1
ATOM 1442 N N . GLY A 1 224 ? 0.420 -17.408 -12.038 1.00 111.74 1124 GLY A N 1
ATOM 1443 C CA . GLY A 1 224 ? 1.322 -16.875 -13.071 1.00 109.91 1124 GLY A CA 1
ATOM 1444 C C . GLY A 1 224 ? 0.775 -16.752 -14.496 1.00 111.64 1124 GLY A C 1
ATOM 1445 O O . GLY A 1 224 ? 1.554 -16.536 -15.435 1.00 115.25 1124 GLY A O 1
ATOM 1446 N N . HIS A 1 225 ? -0.550 -16.866 -14.655 1.00 108.32 1125 HIS A N 1
ATOM 1447 C CA . HIS A 1 225 ? -1.237 -16.708 -15.950 1.00 101.60 1125 HIS A CA 1
ATOM 1448 C C . HIS A 1 225 ? -1.951 -15.357 -15.973 1.00 101.02 1125 HIS A C 1
ATOM 1449 O O . HIS A 1 225 ? -2.342 -14.830 -14.932 1.00 99.94 1125 HIS A O 1
ATOM 1456 N N . PHE A 1 226 ? -2.135 -14.813 -17.167 1.00 100.32 1126 PHE A N 1
ATOM 1457 C CA . PHE A 1 226 ? -2.899 -13.576 -17.356 1.00 103.68 1126 PHE A CA 1
ATOM 1458 C C . PHE A 1 226 ? -4.003 -13.896 -18.350 1.00 111.03 1126 PHE A C 1
ATOM 1459 O O . PHE A 1 226 ? -3.899 -14.854 -19.133 1.00 103.03 1126 PHE A O 1
ATOM 1467 N N . CYS A 1 227 ? -5.074 -13.113 -18.298 1.00 116.67 1127 CYS A N 1
ATOM 1468 C CA . CYS A 1 227 ? -6.250 -13.373 -19.121 1.00 114.15 1127 CYS A CA 1
ATOM 1469 C C . CYS A 1 227 ? -6.077 -12.822 -20.525 1.00 119.93 1127 CYS A C 1
ATOM 1470 O O . CYS A 1 227 ? -5.398 -11.811 -20.720 1.00 128.51 1127 CYS A O 1
ATOM 1473 N N . ILE A 1 228 ? -6.714 -13.481 -21.491 1.00 117.06 1128 ILE A N 1
ATOM 1474 C CA . ILE A 1 228 ? -6.706 -13.018 -22.894 1.00 112.32 1128 ILE A CA 1
ATOM 1475 C C . ILE A 1 228 ? -8.103 -12.968 -23.559 1.00 109.05 1128 ILE A C 1
ATOM 1476 O O . ILE A 1 228 ? -8.352 -12.077 -24.376 1.00 111.80 1128 ILE A O 1
ATOM 1481 N N . VAL A 1 229 ? -8.993 -13.907 -23.226 1.00 102.93 1129 VAL A N 1
ATOM 1482 C CA . VAL A 1 229 ? -10.417 -13.841 -23.665 1.00 101.26 1129 VAL A CA 1
ATOM 1483 C C . VAL A 1 229 ? -11.364 -13.600 -22.476 1.00 104.58 1129 VAL A C 1
ATOM 1484 O O . VAL A 1 229 ? -11.283 -14.293 -21.453 1.00 107.67 1129 VAL A O 1
ATOM 1488 N N . GLN A 1 230 ? -12.255 -12.615 -22.633 1.00 109.34 1130 GLN A N 1
ATOM 1489 C CA . GLN A 1 230 ? -13.132 -12.125 -21.555 1.00 107.31 1130 GLN A CA 1
ATOM 1490 C C . GLN A 1 230 ? -14.561 -12.639 -21.749 1.00 106.07 1130 GLN A C 1
ATOM 1491 O O . GLN A 1 230 ? -14.889 -13.230 -22.783 1.00 93.04 1130 GLN A O 1
ATOM 1497 N N . ASP A 1 231 ? -15.395 -12.434 -20.730 1.00 113.14 1131 ASP A N 1
ATOM 1498 C CA . ASP A 1 231 ? -16.790 -12.865 -20.780 1.00 108.11 1131 ASP A CA 1
ATOM 1499 C C . ASP A 1 231 ? -17.683 -12.159 -19.781 1.00 99.77 1131 ASP A C 1
ATOM 1500 O O . ASP A 1 231 ? -18.875 -12.445 -19.733 1.00 91.96 1131 ASP A O 1
ATOM 1505 N N . CYS A 1 235 ? -13.075 -14.737 -17.187 1.00 96.42 1135 CYS A N 1
ATOM 1506 C CA . CYS A 1 235 ? -12.270 -15.178 -18.322 1.00 100.88 1135 CYS A CA 1
ATOM 1507 C C . CYS A 1 235 ? -12.775 -16.440 -18.970 1.00 96.76 1135 CYS A C 1
ATOM 1508 O O . CYS A 1 235 ? -13.210 -17.379 -18.288 1.00 92.35 1135 CYS A O 1
ATOM 1511 N N . ALA A 1 236 ? -12.656 -16.473 -20.291 1.00 92.44 1136 ALA A N 1
ATOM 1512 C CA . ALA A 1 236 ? -12.855 -17.698 -21.056 1.00 86.13 1136 ALA A CA 1
ATOM 1513 C C . ALA A 1 236 ? -11.570 -18.511 -21.190 1.00 86.02 1136 ALA A C 1
ATOM 1514 O O . ALA A 1 236 ? -11.662 -19.728 -21.365 1.00 94.75 1136 ALA A O 1
ATOM 1516 N N . ALA A 1 237 ? -10.396 -17.861 -21.076 1.00 88.53 1137 ALA A N 1
ATOM 1517 C CA . ALA A 1 237 ? -9.065 -18.534 -21.133 1.00 88.94 1137 ALA A CA 1
ATOM 1518 C C . ALA A 1 237 ? -7.859 -17.625 -20.799 1.00 87.51 1137 ALA A C 1
ATOM 1519 O O . ALA A 1 237 ? -7.867 -16.414 -21.077 1.00 72.24 1137 ALA A O 1
ATOM 1521 N N . CYS A 1 238 ? -6.811 -18.249 -20.256 1.00 93.18 1138 CYS A N 1
ATOM 1522 C CA . CYS A 1 238 ? -5.622 -17.545 -19.747 1.00 106.20 1138 CYS A CA 1
ATOM 1523 C C . CYS A 1 238 ? -4.303 -18.066 -20.308 1.00 107.52 1138 CYS A C 1
ATOM 1524 O O . CYS A 1 238 ? -4.217 -19.217 -20.721 1.00 106.64 1138 CYS A O 1
ATOM 1527 N N . ARG A 1 239 ? -3.274 -17.219 -20.243 1.00 110.44 1139 ARG A N 1
ATOM 1528 C CA . ARG A 1 239 ? -1.926 -17.501 -20.779 1.00 108.20 1139 ARG A CA 1
ATOM 1529 C C . ARG A 1 239 ? -0.900 -17.513 -19.624 1.00 97.38 1139 ARG A C 1
ATOM 1530 O O . ARG A 1 239 ? 0.199 -16.943 -19.703 1.00 85.16 1139 ARG A O 1
#

Organism: Homo sapiens (NCBI:txid9606)

Sequence (203 aa):
INITSSASQEGTRLNLICTVWHKKEEAEGFVVFLCKDRSGDCSPETSLKQLRLKRDISSQLMFTISQVTPLHSGTYQCCARSQKSGIRLQGHFFSILFTNYTVTGLKSCKEDEYPVGSECCPKCSPGYRVKEACGELTGTVCEPCPPGTYIAHLNGLSKCLQCQMCDPAMGLRASRNCSRTENAVCGCSPGHFCIVQDCAACR

Nearest PDB structures (foldseek):
  6ng3-assembly1_A  TM=1.005E+00  e=5.297E-43  Homo sapiens
  7msg-assembly1_F  TM=9.582E-01  e=3.175E-35  Homo sapiens
  7msj-assembly1_A  TM=8.390E-01  e=2.381E-11  Mus musculus
  7p3i-assembly2_C  TM=8.844E-01  e=5.290E-08  Homo sapiens
  8yx1-assembly1_R  TM=8.902E-01  e=9.103E-08  Homo sapiens

Radius of gyration: 20.83 Å; Cα contacts (8 Å, |Δi|>4): 552; chains: 1; bounding box: 62×41×45 Å

CATH classification: 2.10.50.10

Secondary structure (DSSP, 8-state):
-EEEEEEEEETTEEEEEEEEE--GGG-TTEEEEEEES-SS---GGG-SEEEEE----EEEEEEEESS--TTT-EEEEEEEEETTT--EEEPPPEEEEE--EEEES-----TTEEEETTEEEEPBPTTEEEEE---SSS-EEEEEPPTTEE--S-B--SSPEEPPP--GGGTEEEEE---SSS--EEEE-TT--EEE----EE-